Protein AF-A0AAP5T8U7-F1 (afdb_monomer)

Mean predicted aligned error: 18.42 Å

Structure (mmCIF, N/CA/C/O backbone):
data_AF-A0AAP5T8U7-F1
#
_entry.id   AF-A0AAP5T8U7-F1
#
loop_
_atom_site.group_PDB
_atom_site.id
_atom_site.type_symbol
_atom_site.label_atom_id
_atom_site.label_alt_id
_atom_site.label_comp_id
_atom_site.label_asym_id
_atom_site.label_entity_id
_atom_site.label_seq_id
_atom_site.pdbx_PDB_ins_code
_atom_site.Cartn_x
_atom_site.Cartn_y
_atom_site.Cartn_z
_atom_site.occupancy
_atom_site.B_iso_or_equiv
_atom_site.auth_seq_id
_atom_site.auth_comp_id
_atom_site.auth_asym_id
_atom_site.auth_atom_id
_atom_site.pdbx_PDB_model_num
ATOM 1 N N . CYS A 1 1 ? -5.364 -6.730 -41.136 1.00 40.28 1 CYS A N 1
ATOM 2 C CA . CYS A 1 1 ? -5.454 -8.100 -41.689 1.00 40.28 1 CYS A CA 1
ATOM 3 C C . CYS A 1 1 ? -4.184 -8.355 -42.493 1.00 40.28 1 CYS A C 1
ATOM 5 O O . CYS A 1 1 ? -3.909 -7.535 -43.349 1.00 40.28 1 CYS A O 1
ATOM 7 N N . GLY A 1 2 ? -3.357 -9.367 -42.239 1.00 30.06 2 GLY A N 1
ATOM 8 C CA . GLY A 1 2 ? -3.507 -10.502 -41.334 1.00 30.06 2 GLY A CA 1
ATOM 9 C C . GLY A 1 2 ? -2.196 -11.282 -41.141 1.00 30.06 2 GLY A C 1
ATOM 10 O O . GLY A 1 2 ? -1.166 -10.901 -41.681 1.00 30.06 2 GLY A O 1
ATOM 11 N N . ALA A 1 3 ? -2.340 -12.375 -40.383 1.00 29.42 3 ALA A N 1
ATOM 12 C CA . ALA A 1 3 ? -1.397 -13.457 -40.080 1.00 29.42 3 ALA A CA 1
ATOM 13 C C . ALA A 1 3 ? -0.283 -13.190 -39.039 1.00 29.42 3 ALA A C 1
ATOM 15 O O . ALA A 1 3 ? 0.764 -12.646 -39.351 1.00 29.42 3 ALA A O 1
ATOM 16 N N . GLY A 1 4 ? -0.504 -13.721 -37.825 1.00 33.56 4 GLY A N 1
ATOM 17 C CA . GLY A 1 4 ? 0.533 -14.445 -37.074 1.00 33.56 4 GLY A CA 1
ATOM 18 C C . GLY A 1 4 ? 1.207 -13.721 -35.906 1.00 33.56 4 GLY A C 1
ATOM 19 O O . GLY A 1 4 ? 2.169 -13.008 -36.117 1.00 33.56 4 GLY A O 1
ATOM 20 N N . TRP A 1 5 ? 0.772 -14.045 -34.679 1.00 40.38 5 TRP A N 1
ATOM 21 C CA . TRP A 1 5 ? 1.413 -13.756 -33.379 1.00 40.38 5 TRP A CA 1
ATOM 22 C C . TRP A 1 5 ? 1.398 -12.284 -32.931 1.00 40.38 5 TRP A C 1
ATOM 24 O O . TRP A 1 5 ? 2.129 -11.429 -33.418 1.00 40.38 5 TRP A O 1
ATOM 34 N N . ARG A 1 6 ? 0.527 -11.977 -31.960 1.00 56.19 6 ARG A N 1
ATOM 35 C CA . ARG A 1 6 ? 0.500 -10.672 -31.290 1.00 56.19 6 ARG A CA 1
ATOM 36 C C . ARG A 1 6 ? 1.659 -10.640 -30.296 1.00 56.19 6 ARG A C 1
ATOM 38 O O . ARG A 1 6 ? 1.510 -11.208 -29.220 1.00 56.19 6 ARG A O 1
ATOM 45 N N . ARG A 1 7 ? 2.774 -9.997 -30.658 1.00 67.88 7 ARG A N 1
ATOM 46 C CA . ARG A 1 7 ? 3.808 -9.623 -29.683 1.00 67.88 7 ARG A CA 1
ATOM 47 C C . ARG A 1 7 ? 3.179 -8.898 -28.505 1.00 67.88 7 ARG A C 1
ATOM 49 O O . ARG A 1 7 ? 2.246 -8.101 -28.693 1.00 67.88 7 ARG A O 1
ATOM 56 N N . SER A 1 8 ? 3.652 -9.197 -27.305 1.00 76.69 8 SER A N 1
ATOM 57 C CA . SER A 1 8 ? 3.141 -8.547 -26.109 1.00 76.69 8 SER A CA 1
ATOM 58 C C . SER A 1 8 ? 3.565 -7.073 -26.087 1.00 76.69 8 SER A C 1
ATOM 60 O O . SER A 1 8 ? 4.563 -6.660 -26.680 1.00 76.69 8 SER A O 1
ATOM 62 N N . ARG A 1 9 ? 2.769 -6.224 -25.431 1.00 81.12 9 ARG A N 1
ATOM 63 C CA . ARG A 1 9 ? 3.109 -4.804 -25.259 1.00 81.12 9 ARG A CA 1
ATOM 64 C C . ARG A 1 9 ? 4.486 -4.612 -24.585 1.00 81.12 9 ARG A C 1
ATOM 66 O O . ARG A 1 9 ? 5.215 -3.742 -25.062 1.00 81.12 9 ARG A O 1
ATOM 73 N N . PRO A 1 10 ? 4.873 -5.413 -23.571 1.00 80.50 10 PRO A N 1
ATOM 74 C CA . PRO A 1 10 ? 6.214 -5.364 -22.987 1.00 80.50 10 PRO A CA 1
ATOM 75 C C . PRO A 1 10 ? 7.340 -5.703 -23.969 1.00 80.50 10 PRO A C 1
ATOM 77 O O . PRO A 1 10 ? 8.328 -4.977 -23.991 1.00 80.50 10 PRO A O 1
ATOM 80 N N . GLU A 1 11 ? 7.180 -6.724 -24.820 1.00 83.19 11 GLU A N 1
ATOM 81 C CA . GLU A 1 11 ? 8.162 -7.065 -25.869 1.00 83.19 11 GLU A CA 1
ATOM 82 C C . GLU A 1 11 ? 8.378 -5.900 -26.836 1.00 83.19 11 GLU A C 1
ATOM 84 O O . GLU A 1 11 ? 9.509 -5.510 -27.117 1.00 83.19 11 GLU A O 1
ATOM 89 N N . ILE A 1 12 ? 7.281 -5.311 -27.329 1.00 83.38 12 ILE A N 1
ATOM 90 C CA . ILE A 1 12 ? 7.336 -4.188 -28.271 1.00 83.38 12 ILE A CA 1
ATOM 91 C C . ILE A 1 12 ? 8.017 -2.985 -27.614 1.00 83.38 12 ILE A C 1
ATOM 93 O O . ILE A 1 12 ? 8.884 -2.361 -28.222 1.00 83.38 12 ILE A O 1
ATOM 97 N N . ALA A 1 13 ? 7.637 -2.655 -26.380 1.00 84.25 13 ALA A N 1
ATOM 98 C CA . ALA A 1 13 ? 8.207 -1.522 -25.665 1.00 84.25 13 ALA A CA 1
ATOM 99 C C . ALA A 1 13 ? 9.704 -1.719 -25.388 1.00 84.25 13 ALA A C 1
ATOM 101 O O . ALA A 1 13 ? 10.494 -0.826 -25.676 1.00 84.25 13 ALA A O 1
ATOM 102 N N . LEU A 1 14 ? 10.101 -2.906 -24.917 1.00 87.06 14 LEU A N 1
ATOM 103 C CA . LEU A 1 14 ? 11.503 -3.248 -24.698 1.00 87.06 14 LEU A CA 1
ATOM 104 C C . LEU A 1 14 ? 12.310 -3.179 -26.000 1.00 87.06 14 LEU A C 1
ATOM 106 O O . LEU A 1 14 ? 13.404 -2.623 -26.001 1.00 87.06 14 LEU A O 1
ATOM 110 N N . GLN A 1 15 ? 11.760 -3.662 -27.120 1.00 89.88 15 GLN A N 1
ATOM 111 C CA . GLN A 1 15 ? 12.401 -3.535 -28.430 1.00 89.88 15 GLN A CA 1
ATOM 112 C C . GLN A 1 15 ? 12.691 -2.067 -28.780 1.00 89.88 15 GLN A C 1
ATOM 114 O O . GLN A 1 15 ? 13.795 -1.756 -29.220 1.00 89.88 15 GLN A O 1
ATOM 119 N N . PHE A 1 16 ? 11.718 -1.166 -28.601 1.00 87.75 16 PHE A N 1
ATOM 120 C CA . PHE A 1 16 ? 11.890 0.256 -28.917 1.00 87.75 16 PHE A CA 1
ATOM 121 C C . PHE A 1 16 ? 12.941 0.931 -28.036 1.00 87.75 16 PHE A C 1
ATOM 123 O O . PHE A 1 16 ? 13.752 1.704 -28.544 1.00 87.75 16 PHE A O 1
ATOM 130 N N . GLU A 1 17 ? 12.952 0.630 -26.738 1.00 91.94 17 GLU A N 1
ATOM 131 C CA . GLU A 1 17 ? 13.955 1.178 -25.824 1.00 91.94 17 GLU A CA 1
ATOM 132 C C . GLU A 1 17 ? 15.360 0.656 -26.155 1.00 91.94 17 GLU A C 1
ATOM 134 O O . GLU A 1 17 ? 16.311 1.432 -26.252 1.00 91.94 17 GLU A O 1
ATOM 139 N N . LEU A 1 18 ? 15.500 -0.647 -26.421 1.00 92.31 18 LEU A N 1
ATOM 140 C CA . LEU A 1 18 ? 16.778 -1.231 -26.831 1.00 92.31 18 LEU A CA 1
ATOM 141 C C . LEU A 1 18 ? 17.247 -0.688 -28.186 1.00 92.31 18 LEU A C 1
ATOM 143 O O . LEU A 1 18 ? 18.438 -0.458 -28.354 1.00 92.31 18 LEU A O 1
ATOM 147 N N . ALA A 1 19 ? 16.341 -0.407 -29.127 1.00 91.62 19 ALA A N 1
ATOM 148 C CA . ALA A 1 19 ? 16.682 0.239 -30.398 1.00 91.62 19 ALA A CA 1
ATOM 149 C C . ALA A 1 19 ? 17.238 1.663 -30.225 1.00 91.62 19 ALA A C 1
ATOM 151 O O . ALA A 1 19 ? 17.957 2.151 -31.093 1.00 91.62 19 ALA A O 1
ATOM 152 N N . HIS A 1 20 ? 16.898 2.341 -29.126 1.00 90.00 20 HIS A N 1
ATOM 153 C CA . HIS A 1 20 ? 17.453 3.650 -28.793 1.00 90.00 20 HIS A CA 1
ATOM 154 C C . HIS A 1 20 ? 18.836 3.544 -28.131 1.00 90.00 20 HIS A C 1
ATOM 156 O O . HIS A 1 20 ? 19.706 4.388 -28.359 1.00 90.00 20 HIS A O 1
ATOM 162 N N . LEU A 1 21 ? 19.039 2.509 -27.313 1.00 92.12 21 LEU A N 1
ATOM 163 C CA . LEU A 1 21 ? 20.256 2.322 -26.522 1.00 92.12 21 LEU A CA 1
ATOM 164 C C . LEU A 1 21 ? 21.368 1.593 -27.273 1.00 92.12 21 LEU A C 1
ATOM 166 O O . LEU A 1 21 ? 22.540 1.905 -27.072 1.00 92.12 21 LEU A O 1
ATOM 170 N N . LEU A 1 22 ? 21.027 0.641 -28.135 1.00 94.06 22 LEU A N 1
ATOM 171 C CA . LEU A 1 22 ? 22.004 -0.119 -28.900 1.00 94.06 22 LEU A CA 1
ATOM 172 C C . LEU A 1 22 ? 22.437 0.673 -30.147 1.00 94.06 22 LEU A C 1
ATOM 174 O O . LEU A 1 22 ? 21.592 1.221 -30.854 1.00 94.06 22 LEU A O 1
ATOM 178 N N . PRO A 1 23 ? 23.741 0.717 -30.475 1.00 93.44 23 PRO A N 1
ATOM 179 C CA . PRO A 1 23 ? 24.255 1.439 -31.640 1.00 93.44 23 PRO A CA 1
ATOM 180 C C . PRO A 1 23 ? 24.007 0.712 -32.977 1.00 93.44 23 PRO A C 1
ATOM 182 O O . PRO A 1 23 ? 24.613 1.072 -33.982 1.00 93.44 23 PRO A O 1
ATOM 185 N N . ALA A 1 24 ? 23.144 -0.305 -32.998 1.00 94.69 24 ALA A N 1
ATOM 186 C CA . ALA A 1 24 ? 22.879 -1.167 -34.145 1.00 94.69 24 ALA A CA 1
ATOM 187 C C . ALA A 1 24 ? 21.391 -1.537 -34.236 1.00 94.69 24 ALA A C 1
ATOM 189 O O . ALA A 1 24 ? 20.620 -1.335 -33.296 1.00 94.69 24 ALA A O 1
ATOM 190 N N . ALA A 1 25 ? 20.978 -2.070 -35.389 1.00 94.06 25 ALA A N 1
ATOM 191 C CA . ALA A 1 25 ? 19.576 -2.361 -35.664 1.00 94.06 25 ALA A CA 1
ATOM 192 C C . ALA A 1 25 ? 19.002 -3.434 -34.723 1.00 94.06 25 ALA A C 1
ATOM 194 O O . ALA A 1 25 ? 19.494 -4.562 -34.663 1.00 94.06 25 ALA A O 1
ATOM 195 N N . VAL A 1 26 ? 17.898 -3.090 -34.054 1.00 93.62 26 VAL A N 1
ATOM 196 C CA . VAL A 1 26 ? 17.146 -3.995 -33.179 1.00 93.62 26 VAL A CA 1
ATOM 197 C C . VAL A 1 26 ? 15.847 -4.413 -33.856 1.00 93.62 26 VAL A C 1
ATOM 199 O O . VAL A 1 26 ? 14.949 -3.603 -34.106 1.00 93.62 26 VAL A O 1
ATOM 202 N N . VAL A 1 27 ? 15.727 -5.705 -34.130 1.00 93.25 27 VAL A N 1
ATOM 203 C CA . VAL A 1 27 ? 14.529 -6.323 -34.700 1.00 93.25 27 VAL A CA 1
ATOM 204 C C . VAL A 1 27 ? 13.797 -7.101 -33.617 1.00 93.25 27 VAL A C 1
ATOM 206 O O . VAL A 1 27 ? 14.413 -7.582 -32.673 1.00 93.25 27 VAL A O 1
ATOM 209 N N . GLY A 1 28 ? 12.478 -7.215 -33.727 1.00 89.62 28 GLY A N 1
ATOM 210 C CA . GLY A 1 28 ? 11.716 -8.101 -32.855 1.00 89.62 28 GLY A CA 1
ATOM 211 C C . GLY A 1 28 ? 11.153 -9.279 -33.631 1.00 89.62 28 GLY A C 1
ATOM 212 O O . GLY A 1 28 ? 10.978 -9.173 -34.846 1.00 89.62 28 GLY A O 1
ATOM 213 N N . ASP A 1 29 ? 10.895 -10.382 -32.931 1.00 87.88 29 ASP A N 1
ATOM 214 C CA . ASP A 1 29 ? 10.625 -11.697 -33.533 1.00 87.88 29 ASP A CA 1
ATOM 215 C C . ASP A 1 29 ? 11.716 -12.130 -34.528 1.00 87.88 29 ASP A C 1
ATOM 217 O O . ASP A 1 29 ? 11.436 -12.656 -35.607 1.00 87.88 29 ASP A O 1
ATOM 221 N N . GLY A 1 30 ? 12.976 -11.866 -34.177 1.00 90.12 30 GLY A N 1
ATOM 222 C CA . GLY A 1 30 ? 14.131 -12.276 -34.967 1.00 90.12 30 GLY A CA 1
ATOM 223 C C . GLY A 1 30 ? 14.317 -13.793 -34.955 1.00 90.12 30 GLY A C 1
ATOM 224 O O . GLY A 1 30 ? 13.758 -14.493 -34.117 1.00 90.12 30 GLY A O 1
ATOM 225 N N . HIS A 1 31 ? 15.116 -14.307 -35.883 1.00 94.50 31 HIS A N 1
ATOM 226 C CA . HIS A 1 31 ? 15.427 -15.732 -35.979 1.00 94.50 31 HIS A CA 1
ATOM 227 C C . HIS A 1 31 ? 16.937 -15.948 -35.907 1.00 94.50 31 HIS A C 1
ATOM 229 O O . HIS A 1 31 ? 17.702 -15.261 -36.589 1.00 94.50 31 HIS A O 1
ATOM 235 N N . VAL A 1 32 ? 17.355 -16.898 -35.076 1.00 95.81 32 VAL A N 1
ATOM 236 C CA . VAL A 1 32 ? 18.748 -17.288 -34.870 1.00 95.81 32 VAL A CA 1
ATOM 237 C C . VAL A 1 32 ? 18.906 -18.755 -35.240 1.00 95.81 32 VAL A C 1
ATOM 239 O O . VAL A 1 32 ? 18.339 -19.637 -34.598 1.00 95.81 32 VAL A O 1
ATOM 242 N N . GLN A 1 33 ? 19.729 -19.012 -36.253 1.00 94.69 33 GLN A N 1
ATOM 243 C CA . GLN A 1 33 ? 20.138 -20.362 -36.624 1.00 94.69 33 GLN A CA 1
ATOM 244 C C . GLN A 1 33 ? 21.248 -20.825 -35.676 1.00 94.69 33 GLN A C 1
ATOM 246 O O . GLN A 1 33 ? 22.327 -20.229 -35.659 1.00 94.69 33 GLN A O 1
ATOM 251 N N . THR A 1 34 ? 20.994 -21.878 -34.901 1.00 93.12 34 THR A N 1
ATOM 252 C CA . THR A 1 34 ? 22.025 -22.572 -34.115 1.00 93.12 34 THR A CA 1
ATOM 253 C C . THR A 1 34 ? 22.391 -23.898 -34.782 1.00 93.12 34 THR A C 1
ATOM 255 O O . THR A 1 34 ? 21.835 -24.260 -35.820 1.00 93.12 34 THR A O 1
ATOM 258 N N . ALA A 1 35 ? 23.340 -24.637 -34.198 1.00 86.44 35 ALA A N 1
ATOM 259 C CA . ALA A 1 35 ? 23.688 -25.975 -34.676 1.00 86.44 35 ALA A CA 1
ATOM 260 C C . ALA A 1 35 ? 22.503 -26.958 -34.593 1.00 86.44 35 ALA A C 1
ATOM 262 O O . ALA A 1 35 ? 22.385 -27.847 -35.434 1.00 86.44 35 ALA A O 1
ATOM 263 N N . ASP A 1 36 ? 21.621 -26.776 -33.606 1.00 82.00 36 ASP A N 1
ATOM 264 C CA . ASP A 1 36 ? 20.510 -27.690 -33.345 1.00 82.00 36 ASP A CA 1
ATOM 265 C C . ASP A 1 36 ? 19.276 -27.374 -34.189 1.00 82.00 36 ASP A C 1
ATOM 267 O O . ASP A 1 36 ? 18.638 -28.282 -34.727 1.00 82.00 36 ASP A O 1
ATOM 271 N N . LYS A 1 37 ? 18.887 -26.091 -34.257 1.00 90.94 37 LYS A N 1
ATOM 272 C CA . LYS A 1 37 ? 17.684 -25.628 -34.963 1.00 90.94 37 LYS A CA 1
ATOM 273 C C . LYS A 1 37 ? 17.618 -24.103 -35.066 1.00 90.94 37 LYS A C 1
ATOM 275 O O . LYS A 1 37 ? 18.405 -23.372 -34.476 1.00 90.94 37 LYS A O 1
ATOM 280 N N . ASP A 1 38 ? 16.604 -23.636 -35.782 1.00 94.44 38 ASP A N 1
ATOM 281 C CA . ASP A 1 38 ? 16.214 -22.232 -35.823 1.00 94.44 38 ASP A CA 1
ATOM 282 C C . ASP A 1 38 ? 15.381 -21.844 -34.591 1.00 94.44 38 ASP A C 1
ATOM 284 O O . ASP A 1 38 ? 14.363 -22.479 -34.286 1.00 94.44 38 ASP A O 1
ATOM 288 N N . PHE A 1 39 ? 15.799 -20.791 -33.894 1.00 95.31 39 PHE A N 1
ATOM 289 C CA . PHE A 1 39 ? 15.089 -20.228 -32.753 1.00 95.31 39 PHE A CA 1
ATOM 290 C C . PHE A 1 39 ? 14.548 -18.841 -33.077 1.00 95.31 39 PHE A C 1
ATOM 292 O O . PHE A 1 39 ? 15.299 -17.936 -33.429 1.00 95.31 39 PHE A O 1
ATOM 299 N N . ARG A 1 40 ? 13.247 -18.645 -32.854 1.00 93.31 40 ARG A N 1
ATOM 300 C CA . ARG A 1 40 ? 12.661 -17.304 -32.770 1.00 93.31 40 ARG A CA 1
ATOM 301 C C . ARG A 1 40 ? 13.079 -16.640 -31.459 1.00 93.31 40 ARG A C 1
ATOM 303 O O . ARG A 1 40 ? 13.011 -17.300 -30.425 1.00 93.31 40 ARG A O 1
ATOM 310 N N . VAL A 1 41 ? 13.442 -15.365 -31.510 1.00 94.75 41 VAL A N 1
ATOM 311 C CA . VAL A 1 41 ? 13.865 -14.529 -30.379 1.00 94.75 41 VAL A CA 1
ATOM 312 C C . VAL A 1 41 ? 13.053 -13.237 -30.363 1.00 94.75 41 VAL A C 1
ATOM 314 O O . VAL A 1 41 ? 12.887 -12.601 -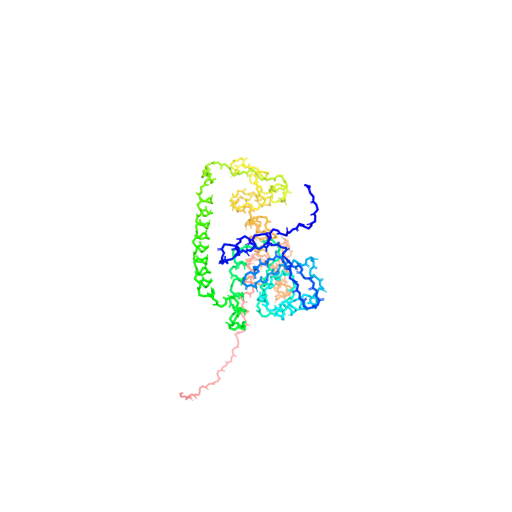31.405 1.00 94.75 41 VAL A O 1
ATOM 317 N N . ASP A 1 42 ? 12.549 -12.837 -29.195 1.00 93.75 42 ASP A N 1
ATOM 318 C CA . ASP A 1 42 ? 11.598 -11.721 -29.084 1.00 93.75 42 ASP A CA 1
ATOM 319 C C . ASP A 1 42 ? 12.215 -10.374 -29.462 1.00 93.75 42 ASP A C 1
ATOM 321 O O . ASP A 1 42 ? 11.585 -9.589 -30.176 1.00 93.75 42 ASP A O 1
ATOM 325 N N . VAL A 1 43 ? 13.454 -10.118 -29.031 1.00 94.94 43 VAL A N 1
ATOM 326 C CA . VAL A 1 43 ? 14.239 -8.938 -29.404 1.00 94.94 43 VAL A CA 1
ATOM 327 C C . VAL A 1 43 ? 15.665 -9.351 -29.760 1.00 94.94 43 VAL A C 1
ATOM 329 O O . VAL A 1 43 ? 16.345 -10.029 -28.997 1.00 94.94 43 VAL A O 1
ATOM 332 N N . LEU A 1 44 ? 16.136 -8.927 -30.929 1.00 96.88 44 LEU A N 1
ATOM 333 C CA . LEU A 1 44 ? 17.404 -9.356 -31.504 1.00 96.88 44 LEU A CA 1
ATOM 334 C C . LEU A 1 44 ? 18.182 -8.152 -32.041 1.00 96.88 44 LEU A C 1
ATOM 336 O O . LEU A 1 44 ? 17.635 -7.338 -32.784 1.00 96.88 44 LEU A O 1
ATOM 340 N N . CYS A 1 45 ? 19.473 -8.072 -31.723 1.00 97.25 45 CYS A N 1
ATOM 341 C CA . CYS A 1 45 ? 20.418 -7.157 -32.363 1.00 97.25 45 CYS A CA 1
ATOM 342 C C . CYS A 1 45 ? 21.507 -7.985 -33.064 1.00 97.25 45 CYS A C 1
ATOM 344 O O . CYS A 1 45 ? 22.471 -8.401 -32.413 1.00 97.25 45 CYS A O 1
ATOM 346 N N . PRO A 1 46 ? 21.350 -8.283 -34.369 1.00 96.75 46 PRO A N 1
ATOM 347 C CA . PRO A 1 46 ? 22.220 -9.228 -35.067 1.00 96.75 46 PRO A CA 1
ATOM 348 C C . PRO A 1 46 ? 23.680 -8.787 -35.153 1.00 96.75 46 PRO A C 1
ATOM 350 O O . PRO A 1 46 ? 24.575 -9.606 -34.969 1.00 96.75 46 PRO A O 1
ATOM 353 N N . GLU A 1 47 ? 23.925 -7.499 -35.403 1.00 95.62 47 GLU A N 1
ATOM 354 C CA . GLU A 1 47 ? 25.284 -6.962 -35.566 1.00 95.62 47 GLU A CA 1
ATOM 355 C C . GLU A 1 47 ? 26.116 -7.106 -34.287 1.00 95.62 47 GLU A C 1
ATOM 357 O O . GLU A 1 47 ? 27.302 -7.420 -34.349 1.00 95.62 47 GLU A O 1
ATOM 362 N N . LEU A 1 48 ? 25.478 -6.942 -33.125 1.00 96.38 48 LEU A N 1
ATOM 363 C CA . LEU A 1 48 ? 26.124 -7.081 -31.818 1.00 96.38 48 LEU A CA 1
ATOM 364 C C . LEU A 1 48 ? 25.988 -8.486 -31.224 1.00 96.38 48 LEU A C 1
ATOM 366 O O . LEU A 1 48 ? 26.478 -8.710 -30.120 1.00 96.38 48 LEU A O 1
ATOM 370 N N . LYS A 1 49 ? 25.327 -9.412 -31.932 1.00 97.31 49 LYS A N 1
ATOM 371 C CA . LYS A 1 49 ? 24.957 -10.749 -31.448 1.00 97.31 49 LYS A CA 1
ATOM 372 C C . LYS A 1 49 ? 24.281 -10.736 -30.068 1.00 97.31 49 LYS A C 1
ATOM 374 O O . LYS A 1 49 ? 24.642 -11.497 -29.174 1.00 97.31 49 LYS A O 1
ATOM 379 N N . ILE A 1 50 ? 23.281 -9.873 -29.899 1.00 97.75 50 ILE A N 1
ATOM 380 C CA . ILE A 1 50 ? 22.464 -9.812 -28.677 1.00 97.75 50 ILE A CA 1
ATOM 381 C C . ILE A 1 50 ? 21.104 -10.458 -28.933 1.00 97.75 50 ILE A C 1
ATOM 383 O O . ILE A 1 50 ? 20.438 -10.120 -29.916 1.00 97.75 50 ILE A O 1
ATOM 387 N N . ALA A 1 51 ? 20.681 -11.330 -28.021 1.00 97.50 51 ALA A N 1
ATOM 388 C CA . ALA A 1 51 ? 19.365 -11.953 -27.989 1.00 97.50 51 ALA A CA 1
ATOM 389 C C . ALA A 1 51 ? 18.679 -11.667 -26.643 1.00 97.50 51 ALA A C 1
ATOM 391 O O . ALA A 1 51 ? 19.247 -11.913 -25.581 1.00 97.50 51 ALA A O 1
ATOM 392 N N . VAL A 1 52 ? 17.452 -11.149 -26.673 1.00 97.19 52 VAL A N 1
ATOM 393 C CA . VAL A 1 52 ? 16.644 -10.909 -25.473 1.00 97.19 52 VAL A CA 1
ATOM 394 C C . VAL A 1 52 ? 15.289 -11.588 -25.618 1.00 97.19 52 VAL A C 1
ATOM 396 O O . VAL A 1 52 ? 14.592 -11.416 -26.618 1.00 97.19 52 VAL A O 1
ATOM 399 N N . GLU A 1 53 ? 14.924 -12.349 -24.594 1.00 95.88 53 GLU A N 1
ATOM 400 C CA . GLU A 1 53 ? 13.669 -13.097 -24.506 1.00 95.88 53 GLU A CA 1
ATOM 401 C C . GLU A 1 53 ? 12.774 -12.478 -23.437 1.00 95.88 53 GLU A C 1
ATOM 403 O O . GLU A 1 53 ? 13.252 -12.147 -22.353 1.00 95.88 53 GLU A O 1
ATOM 408 N N . TYR A 1 54 ? 11.482 -12.336 -23.714 1.00 93.06 54 TYR A N 1
ATOM 409 C CA . TYR A 1 54 ? 10.489 -11.920 -22.734 1.00 93.06 54 TYR A CA 1
ATOM 410 C C . TYR A 1 54 ? 9.525 -13.074 -22.457 1.00 93.06 54 TYR A C 1
ATOM 412 O O . TYR A 1 54 ? 8.600 -13.356 -23.215 1.00 93.06 54 TYR A O 1
ATOM 420 N N . ASP A 1 55 ? 9.697 -13.706 -21.303 1.00 92.69 55 ASP A N 1
ATOM 421 C CA . ASP A 1 55 ? 8.933 -14.885 -20.930 1.00 92.69 55 ASP A CA 1
ATOM 422 C C . ASP A 1 55 ? 7.707 -14.498 -20.109 1.00 92.69 55 ASP A C 1
ATOM 424 O O . ASP A 1 55 ? 7.755 -14.349 -18.882 1.00 92.69 55 ASP A O 1
ATOM 428 N N . GLY A 1 56 ? 6.574 -14.363 -20.795 1.00 88.56 56 GLY A N 1
ATOM 429 C CA . GLY A 1 56 ? 5.274 -14.246 -20.143 1.00 88.56 56 GLY A CA 1
ATOM 430 C C . GLY A 1 56 ? 4.894 -15.548 -19.434 1.00 88.56 56 GLY A C 1
ATOM 431 O O . GLY A 1 56 ? 4.960 -16.630 -20.025 1.00 88.56 56 GLY A O 1
ATOM 432 N N . ASN A 1 57 ? 4.428 -15.462 -18.183 1.00 88.44 57 ASN A N 1
ATOM 433 C CA . ASN A 1 57 ? 4.157 -16.659 -17.378 1.00 88.44 57 ASN A CA 1
ATOM 434 C C . ASN A 1 57 ? 3.126 -17.600 -18.022 1.00 88.44 57 ASN A C 1
ATOM 436 O O . ASN A 1 57 ? 3.239 -18.811 -17.898 1.00 88.44 57 ASN A O 1
ATOM 440 N N . HIS A 1 58 ? 2.173 -17.060 -18.780 1.00 85.06 58 HIS A N 1
ATOM 441 C CA . HIS A 1 58 ? 1.114 -17.832 -19.416 1.00 85.06 58 HIS A CA 1
ATOM 442 C C . HIS A 1 58 ? 1.653 -18.838 -20.440 1.00 85.06 58 HIS A C 1
ATOM 444 O O . HIS A 1 58 ? 1.076 -19.908 -20.608 1.00 85.06 58 HIS A O 1
ATOM 450 N N . TRP A 1 59 ? 2.753 -18.494 -21.115 1.00 82.12 59 TRP A N 1
ATOM 451 C CA . TRP A 1 59 ? 3.333 -19.296 -22.193 1.00 82.12 59 TRP A CA 1
ATOM 452 C C . TRP A 1 59 ? 4.510 -20.155 -21.734 1.00 82.12 59 TRP A C 1
ATOM 454 O O . TRP A 1 59 ? 4.769 -21.189 -22.348 1.00 82.12 59 TRP A O 1
ATOM 464 N N . HIS A 1 60 ? 5.182 -19.747 -20.654 1.00 87.94 60 HIS A N 1
ATOM 465 C CA . HIS A 1 60 ? 6.387 -20.408 -20.145 1.00 87.94 60 HIS A CA 1
ATOM 466 C C . HIS A 1 60 ? 6.180 -21.163 -18.820 1.00 87.94 60 HIS A C 1
ATOM 468 O O . HIS A 1 60 ? 7.138 -21.635 -18.201 1.00 87.94 60 HIS A O 1
ATOM 474 N N . MET A 1 61 ? 4.933 -21.297 -18.352 1.00 84.38 61 MET A N 1
ATOM 475 C CA . MET A 1 61 ? 4.617 -22.213 -17.252 1.00 84.38 61 MET A CA 1
ATOM 476 C C . MET A 1 61 ? 5.037 -23.639 -17.644 1.00 84.38 61 MET A C 1
ATOM 478 O O . MET A 1 61 ? 4.686 -24.130 -18.714 1.00 84.38 61 MET A O 1
ATOM 482 N N . ASP A 1 62 ? 5.826 -24.276 -16.777 1.00 87.75 62 ASP A N 1
ATOM 483 C CA . ASP A 1 62 ? 6.368 -25.634 -16.934 1.00 87.75 62 ASP A CA 1
ATOM 484 C C . ASP A 1 62 ? 7.326 -25.852 -18.128 1.00 87.75 62 ASP A C 1
ATOM 486 O O . ASP A 1 62 ? 7.608 -26.991 -18.501 1.00 87.75 62 ASP A O 1
ATOM 490 N N . THR A 1 63 ? 7.894 -24.789 -18.715 1.00 91.31 63 THR A N 1
ATOM 491 C CA . THR A 1 63 ? 8.870 -24.893 -19.825 1.00 91.31 63 THR A CA 1
ATOM 492 C C . THR A 1 63 ? 10.322 -24.663 -19.416 1.00 91.31 63 THR A C 1
ATOM 494 O O . THR A 1 63 ? 11.176 -24.540 -20.290 1.00 91.31 63 THR A O 1
ATOM 497 N N . PHE A 1 64 ? 10.634 -24.646 -18.115 1.00 93.50 64 PHE A N 1
ATOM 498 C CA . PHE A 1 64 ? 11.957 -24.274 -17.592 1.00 93.50 64 PHE A CA 1
ATOM 499 C C . PHE A 1 64 ? 13.133 -24.964 -18.299 1.00 93.50 64 PHE A C 1
ATOM 501 O O . PHE A 1 64 ? 14.052 -24.290 -18.752 1.00 93.50 64 PHE A O 1
ATOM 508 N N . GLU A 1 65 ? 13.092 -26.292 -18.446 1.00 93.81 65 GLU A N 1
ATOM 509 C CA . GLU A 1 65 ? 14.169 -27.051 -19.100 1.00 93.81 65 GLU A CA 1
ATOM 510 C C . GLU A 1 65 ? 14.335 -26.669 -20.577 1.00 93.81 65 GLU A C 1
ATOM 512 O O . GLU A 1 65 ? 15.450 -26.604 -21.089 1.00 93.81 65 GLU A O 1
ATOM 517 N N . ARG A 1 66 ? 13.226 -26.369 -21.264 1.00 92.00 66 ARG A N 1
ATOM 518 C CA . ARG A 1 66 ? 13.237 -25.928 -22.664 1.00 92.00 66 ARG A CA 1
ATOM 519 C C . ARG A 1 66 ? 13.801 -24.516 -22.796 1.00 92.00 66 ARG A C 1
ATOM 521 O O . ARG A 1 66 ? 14.556 -24.265 -23.732 1.00 92.00 66 ARG A O 1
ATOM 528 N N . ASP A 1 67 ? 13.428 -23.621 -21.886 1.00 93.00 67 ASP A N 1
ATOM 529 C CA . ASP A 1 67 ? 13.916 -22.242 -21.857 1.00 93.00 67 ASP A CA 1
ATOM 530 C C . ASP A 1 67 ? 15.426 -22.222 -21.572 1.00 93.00 67 ASP A C 1
ATOM 532 O O . ASP A 1 67 ? 16.176 -21.556 -22.283 1.00 93.00 67 ASP A O 1
ATOM 536 N N . LEU A 1 68 ? 15.884 -23.035 -20.610 1.00 94.56 68 LEU A N 1
ATOM 537 C CA . LEU A 1 68 ? 17.302 -23.217 -20.293 1.00 94.56 68 LEU A CA 1
ATOM 538 C C . LEU A 1 68 ? 18.089 -23.775 -21.488 1.00 94.56 68 LEU A C 1
ATOM 540 O O . LEU A 1 68 ? 19.119 -23.212 -21.853 1.00 94.56 68 LEU A O 1
ATOM 544 N N . ALA A 1 69 ? 17.589 -24.832 -22.137 1.00 94.31 69 ALA A N 1
ATOM 545 C CA . ALA A 1 69 ? 18.235 -25.419 -23.313 1.00 94.31 69 ALA A CA 1
ATOM 546 C C . ALA A 1 69 ? 18.308 -24.432 -24.493 1.00 94.31 69 ALA A C 1
ATOM 548 O O . ALA A 1 69 ? 19.300 -24.397 -25.217 1.00 94.31 69 ALA A O 1
ATOM 549 N N . LYS A 1 70 ? 17.276 -23.595 -24.678 1.00 94.81 70 LYS A N 1
ATOM 550 C CA . LYS A 1 70 ? 17.289 -22.519 -25.679 1.00 94.81 70 LYS A CA 1
ATOM 551 C C . LYS A 1 70 ? 18.375 -21.490 -25.369 1.00 94.81 70 LYS A C 1
ATOM 553 O O . LYS A 1 70 ? 19.124 -21.130 -26.271 1.00 94.81 70 LYS A O 1
ATOM 558 N N . THR A 1 71 ? 18.478 -21.039 -24.119 1.00 94.75 71 THR A N 1
ATOM 559 C CA . THR A 1 71 ? 19.530 -20.100 -23.703 1.00 94.75 71 THR A CA 1
ATOM 560 C C . THR A 1 71 ? 20.920 -20.683 -23.947 1.00 94.75 71 THR A C 1
ATOM 562 O O . THR A 1 71 ? 21.755 -20.012 -24.544 1.00 94.75 71 THR A O 1
ATOM 565 N N . GLN A 1 72 ? 21.152 -21.945 -23.572 1.00 94.12 72 GLN A N 1
ATOM 566 C CA . GLN A 1 72 ? 22.428 -22.629 -23.811 1.00 94.12 72 GLN A CA 1
ATOM 567 C C . GLN A 1 72 ? 22.781 -22.677 -25.303 1.00 94.12 72 GLN A C 1
ATOM 569 O O . GLN A 1 72 ? 23.874 -22.266 -25.677 1.00 94.12 72 GLN A O 1
ATOM 574 N N . ALA A 1 73 ? 21.839 -23.070 -26.165 1.00 95.44 73 ALA A N 1
ATOM 575 C CA . ALA A 1 73 ? 22.072 -23.132 -27.607 1.00 95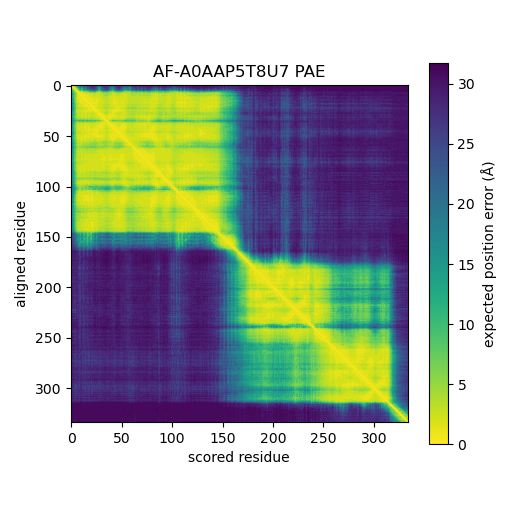.44 73 ALA A CA 1
ATOM 576 C C . ALA A 1 73 ? 22.380 -21.756 -28.236 1.00 95.44 73 ALA A C 1
ATOM 578 O O . ALA A 1 73 ? 23.181 -21.665 -29.168 1.00 95.44 73 ALA A O 1
ATOM 579 N N . LEU A 1 74 ? 21.759 -20.677 -27.741 1.00 95.56 74 LEU A N 1
ATOM 580 C CA . LEU A 1 74 ? 22.054 -19.310 -28.190 1.00 95.56 74 LEU A CA 1
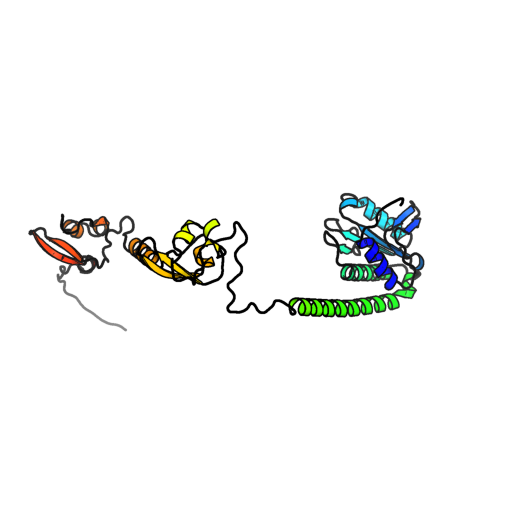ATOM 581 C C . LEU A 1 74 ? 23.459 -18.870 -27.752 1.00 95.56 74 LEU A C 1
ATOM 583 O O . LEU A 1 74 ? 24.224 -18.360 -28.573 1.00 95.56 74 LEU A O 1
ATOM 587 N N . VAL A 1 75 ? 23.825 -19.126 -26.494 1.00 94.06 75 VAL A N 1
ATOM 588 C CA . VAL A 1 75 ? 25.160 -18.821 -25.956 1.00 94.06 75 VAL A CA 1
ATOM 589 C C . VAL A 1 75 ? 26.249 -19.607 -26.692 1.00 94.06 75 VAL A C 1
ATOM 591 O O . VAL A 1 75 ? 27.255 -19.027 -27.092 1.00 94.06 75 VAL A O 1
ATOM 594 N N . GLU A 1 76 ? 26.037 -20.897 -26.966 1.00 94.44 76 GLU A N 1
ATOM 595 C CA . GLU A 1 76 ? 26.964 -21.733 -27.746 1.00 94.44 76 GLU A CA 1
ATOM 596 C C . GLU A 1 76 ? 27.115 -21.256 -29.199 1.00 94.44 76 GLU A C 1
ATOM 598 O O . GLU A 1 76 ? 28.203 -21.332 -29.771 1.00 94.44 76 GLU A O 1
ATOM 603 N N . ALA A 1 77 ? 26.058 -20.687 -29.788 1.00 95.31 77 ALA A N 1
ATOM 604 C CA . ALA A 1 77 ? 26.119 -20.009 -31.086 1.00 95.31 77 ALA A CA 1
ATOM 605 C C . ALA A 1 77 ? 26.803 -18.621 -31.022 1.00 95.31 77 ALA A C 1
ATOM 607 O O . ALA A 1 77 ? 26.924 -17.925 -32.040 1.00 95.31 77 ALA A O 1
ATOM 608 N N . GLY A 1 78 ? 27.277 -18.224 -29.839 1.00 95.44 78 GLY A N 1
ATOM 609 C CA . GLY A 1 78 ? 28.015 -16.995 -29.585 1.00 95.44 78 GLY A CA 1
ATOM 610 C C . GLY A 1 78 ? 27.123 -15.768 -29.449 1.00 95.44 78 GLY A C 1
ATOM 611 O O . GLY A 1 78 ? 27.542 -14.704 -29.893 1.00 95.44 78 GLY A O 1
ATOM 612 N N . TRP A 1 79 ? 25.907 -15.916 -28.915 1.00 96.94 79 TRP A N 1
ATOM 613 C CA . TRP A 1 79 ? 25.004 -14.800 -28.622 1.00 96.94 79 TRP A CA 1
ATOM 614 C C . TRP A 1 79 ? 25.017 -14.443 -27.138 1.00 96.94 79 TRP A C 1
ATOM 616 O O . TRP A 1 79 ? 24.790 -15.297 -26.281 1.00 96.94 79 TRP A O 1
ATOM 626 N N . VAL A 1 80 ? 25.177 -13.154 -26.844 1.00 96.94 80 VAL A N 1
ATOM 627 C CA . VAL A 1 80 ? 24.924 -12.594 -25.511 1.00 96.94 80 VAL A CA 1
ATOM 628 C C . VAL A 1 80 ? 23.416 -12.620 -25.282 1.00 96.94 80 VAL A C 1
ATOM 630 O O . VAL A 1 80 ? 22.668 -11.930 -25.982 1.00 96.94 80 VAL A O 1
ATOM 633 N N . THR A 1 81 ? 22.968 -13.450 -24.338 1.00 96.69 81 THR A N 1
ATOM 634 C CA . THR A 1 81 ? 21.548 -13.785 -24.175 1.00 96.69 81 THR A CA 1
ATOM 635 C C . THR A 1 81 ? 21.040 -13.403 -22.790 1.00 96.69 81 THR A C 1
ATOM 637 O O . THR A 1 81 ? 21.600 -13.832 -21.788 1.00 96.69 81 THR A O 1
ATOM 640 N N . VAL A 1 82 ? 19.949 -12.636 -22.725 1.00 97.12 82 VAL A N 1
ATOM 641 C CA . VAL A 1 82 ? 19.282 -12.252 -21.467 1.00 97.12 82 VAL A CA 1
ATOM 642 C C . VAL A 1 82 ? 17.799 -12.602 -21.539 1.00 97.12 82 VAL A C 1
ATOM 644 O O . VAL A 1 82 ? 17.134 -12.285 -22.525 1.00 97.12 82 VAL A O 1
ATOM 647 N N . ARG A 1 83 ? 17.248 -13.221 -20.487 1.00 96.81 83 ARG A N 1
ATOM 648 C CA . ARG A 1 83 ? 15.802 -13.473 -20.388 1.00 96.81 83 ARG A CA 1
ATOM 649 C C . ARG A 1 83 ? 15.147 -12.553 -19.370 1.00 96.81 83 ARG A C 1
ATOM 651 O O . ARG A 1 83 ? 15.619 -12.413 -18.246 1.00 96.81 83 ARG A O 1
ATOM 658 N N . VAL A 1 84 ? 14.002 -11.987 -19.721 1.00 95.88 84 VAL A N 1
ATOM 659 C CA . VAL A 1 84 ? 13.079 -11.347 -18.786 1.00 95.88 84 VAL A CA 1
ATOM 660 C C . VAL A 1 84 ? 12.057 -12.390 -18.343 1.00 95.88 84 VAL A C 1
ATOM 662 O O . VAL A 1 84 ? 11.310 -12.903 -19.166 1.00 95.88 84 VAL A O 1
ATOM 665 N N . ARG A 1 85 ? 12.008 -12.716 -17.048 1.00 94.75 85 ARG A N 1
ATOM 666 C CA . ARG A 1 85 ? 11.175 -13.801 -16.499 1.00 94.75 85 ARG A CA 1
ATOM 667 C C . ARG A 1 85 ? 10.017 -13.234 -15.683 1.00 94.75 85 ARG A C 1
ATOM 669 O O . ARG A 1 85 ? 10.234 -12.695 -14.597 1.00 94.75 85 ARG A O 1
ATOM 676 N N . GLN A 1 86 ? 8.786 -13.355 -16.178 1.00 92.88 86 GLN A N 1
ATOM 677 C CA . GLN A 1 86 ? 7.611 -12.878 -15.446 1.00 92.88 86 GLN A CA 1
ATOM 678 C C . GLN A 1 86 ? 7.268 -13.786 -14.260 1.00 92.88 86 GLN A C 1
ATOM 680 O O . GLN A 1 86 ? 7.185 -15.003 -14.401 1.00 92.88 86 GLN A O 1
ATOM 685 N N . HIS A 1 87 ? 7.003 -13.205 -13.089 1.00 91.31 87 HIS A N 1
ATOM 686 C CA . HIS A 1 87 ? 6.583 -13.937 -11.896 1.00 91.31 87 HIS A CA 1
ATOM 687 C C . HIS A 1 87 ? 5.373 -14.849 -12.200 1.00 91.31 87 HIS A C 1
ATOM 689 O O . HIS A 1 87 ? 4.421 -14.400 -12.838 1.00 91.31 87 HIS A O 1
ATOM 695 N N . PRO A 1 88 ? 5.336 -16.118 -11.749 1.00 92.88 88 PRO A N 1
ATOM 696 C CA . PRO A 1 88 ? 6.263 -16.783 -10.830 1.00 92.88 88 PRO A CA 1
ATOM 697 C C . PRO A 1 88 ? 7.356 -17.624 -11.515 1.00 92.88 88 PRO A C 1
ATOM 699 O O . PRO A 1 88 ? 7.862 -18.561 -10.900 1.00 92.88 88 PRO A O 1
ATOM 702 N N . LEU A 1 89 ? 7.705 -17.350 -12.777 1.00 92.44 89 LEU A N 1
ATOM 703 C CA . LEU A 1 89 ? 8.692 -18.157 -13.495 1.00 92.44 89 LEU A CA 1
ATOM 704 C C . LEU A 1 89 ? 10.057 -18.152 -12.778 1.00 92.44 89 LEU A C 1
ATOM 706 O O . LEU A 1 89 ? 10.560 -17.078 -12.436 1.00 92.44 89 LEU A O 1
ATOM 710 N N . PRO A 1 90 ? 10.690 -19.323 -12.576 1.00 93.06 90 PRO A N 1
ATOM 711 C CA . PRO A 1 90 ? 12.041 -19.385 -12.033 1.00 93.06 90 PRO A CA 1
ATOM 712 C C . PRO A 1 90 ? 13.061 -18.813 -13.026 1.00 93.06 90 PRO A C 1
ATOM 714 O O . PRO A 1 90 ? 12.870 -18.894 -14.247 1.00 93.06 90 PRO A O 1
ATOM 717 N N . LEU A 1 91 ? 14.148 -18.254 -12.486 1.00 94.69 91 LEU A N 1
ATOM 718 C CA . LEU A 1 91 ? 15.303 -17.789 -13.256 1.00 94.69 91 LEU A CA 1
ATOM 719 C C . LEU A 1 91 ? 16.097 -18.989 -13.776 1.00 94.69 91 LEU A C 1
ATOM 721 O O . LEU A 1 91 ? 16.342 -19.940 -13.034 1.00 94.69 91 LEU A O 1
ATOM 725 N N . THR A 1 92 ? 16.487 -18.938 -15.042 1.00 91.06 92 THR A N 1
ATOM 726 C CA . THR A 1 92 ? 17.305 -19.944 -15.732 1.00 91.06 92 THR A CA 1
ATOM 727 C C . THR A 1 92 ? 18.805 -19.682 -15.580 1.00 91.06 92 THR A C 1
ATOM 729 O O . THR A 1 92 ? 19.590 -20.625 -15.642 1.00 91.06 92 THR A O 1
ATOM 732 N N . GLY A 1 93 ? 19.203 -18.434 -15.316 1.00 89.50 93 GLY A N 1
ATOM 733 C CA . GLY A 1 93 ? 20.599 -18.040 -15.131 1.00 89.50 93 GLY A CA 1
ATOM 734 C C . GLY A 1 93 ? 20.778 -16.774 -14.281 1.00 89.50 93 GLY A C 1
ATOM 735 O O . GLY A 1 93 ? 19.796 -16.134 -13.900 1.00 89.50 93 GLY A O 1
ATOM 736 N N . PRO A 1 94 ? 22.033 -16.410 -13.958 1.00 89.25 94 PRO A N 1
ATOM 737 C CA . PRO A 1 94 ? 22.350 -15.275 -13.086 1.00 89.25 94 PRO A CA 1
ATOM 738 C C . PRO A 1 94 ? 22.034 -13.905 -13.704 1.00 89.25 94 PRO A C 1
ATOM 740 O O . PRO A 1 94 ? 21.786 -12.960 -12.961 1.00 89.25 94 PRO A O 1
ATOM 743 N N . HIS A 1 95 ? 22.000 -13.808 -15.035 1.00 92.94 95 HIS A N 1
ATOM 744 C CA . HIS A 1 95 ? 21.712 -12.569 -15.765 1.00 92.94 95 HIS A CA 1
ATOM 745 C C . HIS A 1 95 ? 20.249 -12.474 -16.234 1.00 92.94 95 HIS A C 1
ATOM 747 O O . HIS A 1 95 ? 19.898 -11.583 -17.006 1.00 92.94 95 HIS A O 1
ATOM 753 N N . ASP A 1 96 ? 19.373 -13.359 -15.748 1.00 95.50 96 ASP A N 1
ATOM 754 C CA . ASP A 1 96 ? 17.938 -13.242 -15.995 1.00 95.50 96 ASP A CA 1
ATOM 755 C C . ASP A 1 96 ? 17.324 -12.100 -15.173 1.00 95.50 96 ASP A C 1
ATOM 757 O O . ASP A 1 96 ? 17.604 -11.904 -13.988 1.00 95.50 96 ASP A O 1
ATOM 761 N N . VAL A 1 97 ? 16.400 -11.373 -15.794 1.00 95.88 97 VAL A N 1
ATOM 762 C CA . VAL A 1 97 ? 15.727 -10.209 -15.221 1.00 95.88 97 VAL A CA 1
ATOM 763 C C . VAL A 1 97 ? 14.315 -10.599 -14.771 1.00 95.88 97 VAL A C 1
ATOM 765 O O . VAL A 1 97 ? 13.413 -10.685 -15.605 1.00 95.88 97 VAL A O 1
ATOM 768 N N . PRO A 1 98 ? 14.043 -10.802 -13.465 1.00 94.19 98 PRO A N 1
ATOM 769 C CA . PRO A 1 98 ? 12.676 -11.055 -13.008 1.00 94.19 98 PRO A CA 1
ATOM 770 C C . PRO A 1 98 ? 11.778 -9.830 -13.201 1.00 94.19 98 PRO A C 1
ATOM 772 O O . PRO A 1 98 ? 12.207 -8.712 -12.909 1.00 94.19 98 PRO A O 1
ATOM 775 N N . CYS A 1 99 ? 10.525 -10.015 -13.609 1.00 90.81 99 CYS A N 1
ATOM 776 C CA . CYS A 1 99 ? 9.518 -8.953 -13.650 1.00 90.81 99 CYS A CA 1
ATOM 777 C C . CYS A 1 99 ? 8.196 -9.388 -12.999 1.00 90.81 99 CYS A C 1
ATOM 779 O O . CYS A 1 99 ? 7.884 -10.573 -12.915 1.00 90.81 99 CYS A O 1
ATOM 781 N N . GLU A 1 100 ? 7.432 -8.426 -12.483 1.00 86.56 100 GLU A N 1
ATOM 782 C CA . GLU A 1 100 ? 6.160 -8.688 -11.802 1.00 86.56 100 GLU A CA 1
ATOM 783 C C . GLU A 1 100 ? 5.033 -9.051 -12.783 1.00 86.56 100 GLU A C 1
ATOM 785 O O . GLU A 1 100 ? 5.107 -8.812 -13.991 1.00 86.56 100 GLU A O 1
ATOM 790 N N . ASN A 1 101 ? 3.945 -9.603 -12.244 1.00 77.56 101 ASN A N 1
ATOM 791 C CA . ASN A 1 101 ? 2.729 -9.853 -13.013 1.00 77.56 101 ASN A CA 1
ATOM 792 C C . ASN A 1 101 ? 2.059 -8.556 -13.489 1.00 77.56 101 ASN A C 1
ATOM 794 O O . ASN A 1 101 ? 1.871 -7.626 -12.707 1.00 77.56 101 ASN A O 1
ATOM 798 N N . GLY A 1 102 ? 1.619 -8.528 -14.751 1.00 72.56 102 GLY A N 1
ATOM 799 C CA . GLY A 1 102 ? 0.944 -7.375 -15.362 1.00 72.56 102 GLY A CA 1
ATOM 800 C C . GLY A 1 102 ? 1.782 -6.688 -16.445 1.00 72.56 102 GLY A C 1
ATOM 801 O O . GLY A 1 102 ? 2.618 -7.332 -17.070 1.00 72.56 102 GLY A O 1
ATOM 802 N N . ASP A 1 103 ? 1.517 -5.399 -16.695 1.00 67.44 103 ASP A N 1
ATOM 803 C CA . ASP A 1 103 ? 2.298 -4.557 -17.619 1.00 67.44 103 ASP A CA 1
ATOM 804 C C . ASP A 1 103 ? 3.496 -3.971 -16.844 1.00 67.44 103 ASP A C 1
ATOM 806 O O . ASP A 1 103 ? 3.290 -3.066 -16.027 1.00 67.44 103 ASP A O 1
ATOM 810 N N . PRO A 1 104 ? 4.724 -4.508 -16.996 1.00 72.50 104 PRO A N 1
ATOM 811 C CA . PRO A 1 104 ? 5.885 -3.999 -16.283 1.00 72.50 104 PRO A CA 1
ATOM 812 C C . PRO A 1 104 ? 6.172 -2.551 -16.679 1.00 72.50 104 PRO A C 1
ATOM 814 O O . PRO A 1 104 ? 6.039 -2.155 -17.838 1.00 72.50 104 PRO A O 1
ATOM 817 N N . ALA A 1 105 ? 6.639 -1.762 -15.713 1.00 80.81 105 ALA A N 1
ATOM 818 C CA . ALA A 1 105 ? 7.196 -0.454 -16.013 1.00 80.81 105 ALA A CA 1
ATOM 819 C C . ALA A 1 105 ? 8.403 -0.637 -16.950 1.00 80.81 105 ALA A C 1
ATOM 821 O O . ALA A 1 105 ? 9.412 -1.239 -16.578 1.00 80.81 105 ALA A O 1
ATOM 822 N N . VAL A 1 106 ? 8.272 -0.130 -18.177 1.00 82.19 106 VAL A N 1
ATOM 823 C CA . VAL A 1 106 ? 9.219 -0.374 -19.274 1.00 82.19 106 VAL A CA 1
ATOM 824 C C . VAL A 1 106 ? 10.607 0.154 -18.926 1.00 82.19 106 VAL A C 1
ATOM 826 O O . VAL A 1 106 ? 11.582 -0.572 -19.045 1.00 82.19 106 VAL A O 1
ATOM 829 N N . TYR A 1 107 ? 10.690 1.378 -18.407 1.00 85.81 107 TYR A N 1
ATOM 830 C CA . TYR A 1 107 ? 11.954 2.022 -18.059 1.00 85.81 107 TYR A CA 1
ATOM 831 C C . TYR A 1 107 ? 12.834 1.214 -17.075 1.00 85.81 107 TYR A C 1
ATOM 833 O O . TYR A 1 107 ? 13.952 0.852 -17.445 1.00 85.81 107 TYR A O 1
ATOM 841 N N . PRO A 1 108 ? 12.378 0.856 -15.853 1.00 88.50 108 PRO A N 1
ATOM 842 C CA . PRO A 1 108 ? 13.208 0.081 -14.927 1.00 88.50 108 PRO A CA 1
ATOM 843 C C . PRO A 1 108 ? 13.501 -1.337 -15.436 1.00 88.50 108 PRO A C 1
ATOM 845 O O . PRO A 1 108 ? 14.523 -1.915 -15.072 1.00 88.50 108 PRO A O 1
ATOM 848 N N . MET A 1 109 ? 12.633 -1.904 -16.281 1.00 89.75 109 MET A N 1
ATOM 849 C CA . MET A 1 109 ? 12.902 -3.179 -16.944 1.00 89.75 109 MET A CA 1
ATOM 850 C C . MET A 1 109 ? 14.044 -3.043 -17.957 1.00 89.75 109 MET A C 1
ATOM 852 O O . MET A 1 109 ? 14.982 -3.831 -17.899 1.00 89.75 109 MET A O 1
ATOM 856 N N . THR A 1 110 ? 14.013 -2.024 -18.821 1.00 92.06 110 THR A N 1
ATOM 857 C CA . THR A 1 110 ? 15.078 -1.731 -19.790 1.00 92.06 110 THR A CA 1
ATOM 858 C C . THR A 1 110 ? 16.416 -1.517 -19.099 1.00 92.06 110 THR A C 1
ATOM 860 O O . THR A 1 110 ? 17.406 -2.105 -19.524 1.00 92.06 110 THR A O 1
ATOM 863 N N . VAL A 1 111 ? 16.456 -0.735 -18.011 1.00 93.50 111 VAL A N 1
ATOM 864 C CA . VAL A 1 111 ? 17.692 -0.518 -17.240 1.00 93.50 111 VAL A CA 1
ATOM 865 C C . VAL A 1 111 ? 18.275 -1.853 -16.785 1.00 93.50 111 VAL A C 1
ATOM 867 O O . VAL A 1 111 ? 19.447 -2.119 -17.018 1.00 93.50 111 VAL A O 1
ATOM 870 N N . ARG A 1 112 ? 17.448 -2.728 -16.203 1.00 95.25 112 ARG A N 1
ATOM 871 C CA . ARG A 1 112 ? 17.901 -4.034 -15.709 1.00 95.25 112 ARG A CA 1
ATOM 872 C C . ARG A 1 112 ? 18.345 -4.965 -16.833 1.00 95.25 112 ARG A C 1
ATOM 874 O O . ARG A 1 112 ? 19.370 -5.614 -16.682 1.00 95.25 112 ARG A O 1
ATOM 881 N N . VAL A 1 113 ? 17.628 -4.989 -17.959 1.00 96.19 113 VAL A N 1
ATOM 882 C CA . VAL A 1 113 ? 18.036 -5.745 -19.155 1.00 96.19 113 VAL A CA 1
ATOM 883 C C . VAL A 1 113 ? 19.387 -5.257 -19.663 1.00 96.19 113 VAL A C 1
ATOM 885 O O . VAL A 1 113 ? 20.267 -6.073 -19.902 1.00 96.19 113 VAL A O 1
ATOM 888 N N . MET A 1 114 ? 19.593 -3.945 -19.772 1.00 96.75 114 MET A N 1
ATOM 889 C CA . MET A 1 114 ? 20.866 -3.379 -20.220 1.00 96.75 114 MET A CA 1
ATOM 890 C C . MET A 1 114 ? 22.010 -3.640 -19.239 1.00 96.75 114 MET A C 1
ATOM 892 O O . MET A 1 114 ? 23.114 -3.951 -19.677 1.00 96.75 114 MET A O 1
ATOM 896 N N . THR A 1 115 ? 21.762 -3.565 -17.929 1.00 96.56 115 THR A N 1
ATOM 897 C CA . THR A 1 115 ? 22.751 -3.948 -16.913 1.00 96.56 115 THR A CA 1
ATOM 898 C C . THR A 1 115 ? 23.145 -5.416 -17.067 1.00 96.56 115 THR A C 1
ATOM 900 O O . THR A 1 115 ? 24.330 -5.707 -17.201 1.00 96.56 115 THR A O 1
ATOM 903 N N . SER A 1 116 ? 22.172 -6.329 -17.127 1.00 96.88 116 SER A N 1
ATOM 904 C CA . SER A 1 116 ? 22.431 -7.762 -17.302 1.00 96.88 116 SER A CA 1
ATOM 905 C C . SER A 1 116 ? 23.130 -8.072 -18.627 1.00 96.88 116 SER A C 1
ATOM 907 O O . SER A 1 116 ? 24.040 -8.893 -18.654 1.00 96.88 116 SER A O 1
ATOM 909 N N . LEU A 1 117 ? 22.775 -7.372 -19.712 1.00 96.06 117 LEU A N 1
ATOM 910 C CA . LEU A 1 117 ? 23.460 -7.489 -21.000 1.00 96.06 117 LEU A CA 1
ATOM 911 C C . LEU A 1 117 ? 24.928 -7.075 -20.901 1.00 96.06 117 LEU A C 1
ATOM 913 O O . LEU A 1 117 ? 25.776 -7.760 -21.455 1.00 96.06 117 LEU A O 1
ATOM 917 N N . LEU A 1 118 ? 25.243 -5.975 -20.213 1.00 95.75 118 LEU A N 1
ATOM 918 C CA . LEU A 1 118 ? 26.624 -5.517 -20.036 1.00 95.75 118 LEU A CA 1
ATOM 919 C C . LEU A 1 118 ? 27.455 -6.474 -19.171 1.00 95.75 118 LEU A C 1
ATOM 921 O O . LEU A 1 118 ? 28.647 -6.638 -19.431 1.00 95.75 118 LEU A O 1
ATOM 925 N N . GLU A 1 119 ? 26.845 -7.093 -18.160 1.00 94.50 119 GLU A N 1
ATOM 926 C CA . GLU A 1 119 ? 27.492 -8.116 -17.331 1.00 94.50 119 GLU A CA 1
ATOM 927 C C . GLU A 1 119 ? 27.786 -9.388 -18.137 1.00 94.50 119 GLU A C 1
ATOM 929 O O . GLU A 1 119 ? 28.930 -9.841 -18.159 1.00 94.50 119 GLU A O 1
ATOM 934 N N . GLU A 1 120 ? 26.790 -9.909 -18.860 1.00 93.50 120 GLU A N 1
ATOM 935 C CA . GLU A 1 120 ? 26.946 -11.083 -19.730 1.00 93.50 120 GLU A CA 1
ATOM 936 C C . GLU A 1 120 ? 27.966 -10.805 -20.849 1.00 93.50 120 GLU A C 1
ATOM 938 O O . GLU A 1 120 ? 28.854 -11.608 -21.130 1.00 93.50 120 GLU A O 1
ATOM 943 N N . ALA A 1 121 ? 27.913 -9.615 -21.451 1.00 93.00 121 ALA A N 1
ATOM 944 C CA . ALA A 1 121 ? 28.843 -9.189 -22.491 1.00 93.00 121 ALA A CA 1
ATOM 945 C C . ALA A 1 121 ? 30.293 -9.086 -21.998 1.00 93.00 121 ALA A C 1
ATOM 947 O O . ALA A 1 121 ? 31.219 -9.359 -22.760 1.00 93.00 121 ALA A O 1
ATOM 948 N N . ALA A 1 122 ? 30.507 -8.714 -20.733 1.00 90.75 122 ALA A N 1
ATOM 949 C CA . ALA A 1 122 ? 31.840 -8.679 -20.140 1.00 90.75 122 ALA A CA 1
ATOM 950 C C . ALA A 1 122 ? 32.440 -10.086 -19.960 1.00 90.75 122 ALA A C 1
ATOM 952 O O . ALA A 1 122 ? 33.664 -10.222 -19.953 1.00 90.75 122 ALA A O 1
ATOM 953 N N . ALA A 1 123 ? 31.597 -11.118 -19.840 1.00 89.81 123 ALA A N 1
ATOM 954 C CA . ALA A 1 123 ? 32.011 -12.519 -19.785 1.00 89.81 123 ALA A CA 1
ATOM 955 C C . ALA A 1 123 ? 32.195 -13.158 -21.178 1.00 89.81 123 ALA A C 1
ATOM 957 O O . ALA A 1 123 ? 32.785 -14.236 -21.283 1.00 89.81 123 ALA A O 1
ATOM 958 N N . ALA A 1 124 ? 31.726 -12.507 -22.249 1.00 92.12 124 ALA A N 1
ATOM 959 C CA . ALA A 1 124 ? 31.857 -13.002 -23.616 1.00 92.12 124 ALA A CA 1
ATOM 960 C C . ALA A 1 124 ? 33.323 -12.977 -24.113 1.00 92.12 124 ALA A C 1
ATOM 962 O O . ALA A 1 124 ? 34.108 -12.130 -23.668 1.00 92.12 124 ALA A O 1
ATOM 963 N N . PRO A 1 125 ? 33.704 -13.846 -25.076 1.00 94.06 125 PRO A N 1
ATOM 964 C CA . PRO A 1 125 ? 35.035 -13.838 -25.691 1.00 94.06 125 PRO A CA 1
ATOM 965 C C . PRO A 1 125 ? 35.449 -12.446 -26.178 1.00 94.06 125 PRO A C 1
ATOM 967 O O . PRO A 1 125 ? 34.625 -11.703 -26.703 1.00 94.06 125 PRO A O 1
ATOM 970 N N . THR A 1 126 ? 36.722 -12.076 -26.032 1.00 92.06 126 THR A N 1
ATOM 971 C CA . THR A 1 126 ? 37.197 -10.703 -26.306 1.00 92.06 126 THR A CA 1
ATOM 972 C C . THR A 1 126 ? 37.099 -10.280 -27.774 1.00 92.06 126 THR A C 1
ATOM 974 O O . THR A 1 126 ? 37.160 -9.093 -28.075 1.00 92.06 126 THR A O 1
ATOM 977 N N . ASP A 1 127 ? 36.982 -11.236 -28.695 1.00 93.56 127 ASP A N 1
ATOM 978 C CA . ASP A 1 127 ? 36.753 -11.015 -30.126 1.00 93.56 127 ASP A CA 1
ATOM 979 C C . ASP A 1 127 ? 35.259 -10.894 -30.488 1.00 93.56 127 ASP A C 1
ATOM 981 O O . ASP A 1 127 ? 34.918 -10.661 -31.649 1.00 93.56 127 ASP A O 1
ATOM 985 N N . HIS A 1 128 ? 34.354 -11.020 -29.510 1.00 96.62 128 HIS A N 1
ATOM 986 C CA . HIS A 1 128 ? 32.920 -10.845 -29.711 1.00 96.62 128 HIS A CA 1
ATOM 987 C C . HIS A 1 128 ? 32.596 -9.391 -30.117 1.00 96.62 128 HIS A C 1
ATOM 989 O O . HIS A 1 128 ? 33.104 -8.455 -29.492 1.00 96.62 128 HIS A O 1
ATOM 995 N N . PRO A 1 129 ? 31.705 -9.158 -31.107 1.00 95.62 129 PRO A N 1
ATOM 996 C CA . PRO A 1 129 ? 31.445 -7.824 -31.668 1.00 95.62 129 PRO A CA 1
ATOM 997 C C . PRO A 1 129 ? 31.002 -6.780 -30.634 1.00 95.62 129 PRO A C 1
ATOM 999 O O . PRO A 1 129 ? 31.289 -5.595 -30.787 1.00 95.62 129 PRO A O 1
ATOM 1002 N N . ILE A 1 130 ? 30.351 -7.209 -29.549 1.00 94.31 130 ILE A N 1
ATOM 1003 C CA . ILE A 1 130 ? 29.903 -6.316 -28.472 1.00 94.31 130 ILE A CA 1
ATOM 1004 C C . ILE A 1 130 ? 31.048 -5.584 -27.753 1.00 94.31 130 ILE A C 1
ATOM 1006 O O . ILE A 1 130 ? 30.835 -4.472 -27.272 1.00 94.31 130 ILE A O 1
ATOM 1010 N N . HIS A 1 131 ? 32.260 -6.162 -27.702 1.00 95.06 131 HIS A N 1
ATOM 1011 C CA . HIS A 1 131 ? 33.394 -5.583 -26.964 1.00 95.06 131 HIS A CA 1
ATOM 1012 C C . HIS A 1 131 ? 33.810 -4.221 -27.517 1.00 95.06 131 HIS A C 1
ATOM 1014 O O . HIS A 1 131 ? 34.180 -3.341 -26.745 1.00 95.06 131 HIS A O 1
ATOM 1020 N N . ALA A 1 132 ? 33.655 -4.001 -28.826 1.00 94.75 132 ALA A N 1
ATOM 1021 C CA . ALA A 1 132 ? 33.933 -2.711 -29.460 1.00 94.75 132 ALA A CA 1
ATOM 1022 C C . ALA A 1 132 ? 32.992 -1.581 -28.996 1.00 94.75 132 ALA A C 1
ATOM 1024 O O . ALA A 1 132 ? 33.284 -0.408 -29.225 1.00 94.75 132 ALA A O 1
ATOM 1025 N N . HIS A 1 133 ? 31.874 -1.921 -28.345 1.00 95.19 133 HIS A N 1
ATOM 1026 C CA . HIS A 1 133 ? 30.814 -0.986 -27.974 1.00 95.19 133 HIS A CA 1
ATOM 1027 C C . HIS A 1 133 ? 30.574 -0.885 -26.463 1.00 95.19 133 HIS A C 1
ATOM 1029 O O . HIS A 1 133 ? 29.745 -0.079 -26.054 1.00 95.19 133 HIS A O 1
ATOM 1035 N N . LEU A 1 134 ? 31.273 -1.655 -25.619 1.00 94.19 134 LEU A N 1
ATOM 1036 C CA . LEU A 1 134 ? 30.976 -1.720 -24.179 1.00 94.19 134 LEU A CA 1
ATOM 1037 C C . LEU A 1 134 ? 31.029 -0.357 -23.479 1.00 94.19 134 LEU A C 1
ATOM 1039 O O . LEU A 1 134 ? 30.152 -0.060 -22.670 1.00 94.19 134 LEU A O 1
ATOM 1043 N N . ASP A 1 135 ? 32.015 0.481 -23.794 1.00 93.88 135 ASP A N 1
ATOM 1044 C CA . ASP A 1 135 ? 32.146 1.798 -23.159 1.00 93.88 135 ASP A CA 1
ATOM 1045 C C . ASP A 1 135 ? 31.061 2.779 -23.629 1.00 93.88 135 ASP A C 1
ATOM 1047 O O . ASP A 1 135 ? 30.473 3.485 -22.809 1.00 93.88 135 ASP A O 1
ATOM 1051 N N . ASP A 1 136 ? 30.719 2.760 -24.922 1.00 94.62 136 ASP A N 1
ATOM 1052 C CA . ASP A 1 136 ? 29.601 3.542 -25.471 1.00 94.62 136 ASP A CA 1
ATOM 1053 C C . ASP A 1 136 ? 28.267 3.098 -24.852 1.00 94.62 136 ASP A C 1
ATOM 1055 O O . ASP A 1 136 ? 27.475 3.924 -24.403 1.00 94.62 136 ASP A O 1
ATOM 1059 N N . LEU A 1 137 ? 28.039 1.788 -24.740 1.00 95.06 137 LEU A N 1
ATOM 1060 C CA . LEU A 1 137 ? 26.833 1.222 -24.137 1.00 95.06 137 LEU A CA 1
ATOM 1061 C C . LEU A 1 137 ? 26.701 1.575 -22.649 1.00 95.06 137 LEU A C 1
ATOM 1063 O O . LEU A 1 137 ? 25.599 1.895 -22.203 1.00 95.06 137 LEU A O 1
ATOM 1067 N N . ARG A 1 138 ? 27.805 1.568 -21.887 1.00 95.56 138 ARG A N 1
ATOM 1068 C CA . ARG A 1 138 ? 27.819 2.020 -20.483 1.00 95.56 138 ARG A CA 1
ATOM 1069 C C . ARG A 1 138 ? 27.426 3.490 -20.367 1.00 95.56 138 ARG A C 1
ATOM 1071 O O . ARG A 1 138 ? 26.538 3.811 -19.584 1.00 95.56 138 ARG A O 1
ATOM 1078 N N . MET A 1 139 ? 28.021 4.356 -21.186 1.00 93.69 139 MET A N 1
ATOM 1079 C CA . MET A 1 139 ? 27.718 5.792 -21.201 1.00 93.69 139 MET A CA 1
ATOM 1080 C C . MET A 1 139 ? 26.261 6.073 -21.611 1.00 93.69 139 MET A C 1
ATOM 1082 O O . MET A 1 139 ? 25.593 6.928 -21.023 1.00 93.69 139 MET A O 1
ATOM 1086 N N . ARG A 1 140 ? 25.734 5.339 -22.600 1.00 93.81 140 ARG A N 1
ATOM 1087 C CA . ARG A 1 140 ? 24.324 5.436 -23.014 1.00 93.81 140 ARG A CA 1
ATOM 1088 C C . ARG A 1 140 ? 23.374 4.985 -21.915 1.00 93.81 140 ARG A C 1
ATOM 1090 O O . ARG A 1 140 ? 22.368 5.653 -21.695 1.00 93.81 140 ARG A O 1
ATOM 1097 N N . LEU A 1 141 ? 23.688 3.887 -21.224 1.00 93.94 141 LEU A N 1
ATOM 1098 C CA . LEU A 1 141 ? 22.894 3.414 -20.093 1.00 93.94 141 LEU A CA 1
ATOM 1099 C C . LEU A 1 141 ? 22.903 4.431 -18.947 1.00 93.94 141 LEU A C 1
ATOM 1101 O O . LEU A 1 141 ? 21.843 4.723 -18.408 1.00 93.94 141 LEU A O 1
ATOM 1105 N N . GLU A 1 142 ? 24.056 5.007 -18.611 1.00 92.50 142 GLU A N 1
ATOM 1106 C CA . GLU A 1 142 ? 24.166 6.061 -17.594 1.00 92.50 142 GLU A CA 1
ATOM 1107 C C . GLU A 1 142 ? 23.305 7.279 -17.962 1.00 92.50 142 GLU A C 1
ATOM 1109 O O . GLU A 1 142 ? 22.439 7.685 -17.190 1.00 92.50 142 GLU A O 1
ATOM 1114 N N . THR A 1 143 ? 23.424 7.770 -19.199 1.00 90.19 143 THR A N 1
ATOM 1115 C CA . THR A 1 143 ? 22.604 8.887 -19.705 1.00 90.19 143 THR A CA 1
ATOM 1116 C C . THR A 1 143 ? 21.109 8.562 -19.676 1.00 90.19 143 THR A C 1
ATOM 1118 O O . THR A 1 143 ? 20.281 9.415 -19.355 1.00 90.19 143 THR A O 1
ATOM 1121 N N . TYR A 1 144 ? 20.741 7.326 -20.013 1.00 88.38 144 TYR A N 1
ATOM 1122 C CA . TYR A 1 144 ? 19.362 6.854 -19.965 1.00 88.38 144 TYR A CA 1
ATOM 1123 C C . TYR A 1 144 ? 18.827 6.805 -18.533 1.00 88.38 144 TYR A C 1
ATOM 1125 O O . TYR A 1 144 ? 17.700 7.241 -18.296 1.00 88.38 144 TYR A O 1
ATOM 1133 N N . VAL A 1 145 ? 19.648 6.342 -17.583 1.00 88.50 145 VAL A N 1
ATOM 1134 C CA . VAL A 1 145 ? 19.325 6.303 -16.152 1.00 88.50 145 VAL A CA 1
ATOM 1135 C C . VAL A 1 145 ? 19.131 7.717 -15.588 1.00 88.50 145 VAL A C 1
ATOM 1137 O O . VAL A 1 145 ? 18.160 7.985 -14.870 1.00 88.50 145 VAL A O 1
ATOM 1140 N N . ASP A 1 146 ? 20.007 8.646 -15.952 1.00 82.88 146 ASP A N 1
ATOM 1141 C CA . ASP A 1 146 ? 19.916 10.045 -15.535 1.00 82.88 146 ASP A CA 1
ATOM 1142 C C . ASP A 1 146 ? 18.688 10.732 -16.149 1.00 82.88 146 ASP A C 1
ATOM 1144 O O . ASP A 1 146 ? 17.911 11.397 -15.456 1.00 82.88 146 ASP A O 1
ATOM 1148 N N . GLY A 1 147 ? 18.454 10.510 -17.445 1.00 76.12 147 GLY A N 1
ATOM 1149 C CA . GLY A 1 147 ? 17.325 11.072 -18.183 1.00 76.12 147 GLY A CA 1
ATOM 1150 C C . GLY A 1 147 ? 15.967 10.558 -17.703 1.00 76.12 147 GLY A C 1
ATOM 1151 O O . GLY A 1 147 ? 15.014 11.333 -17.591 1.00 76.12 147 GLY A O 1
ATOM 1152 N N . GLY A 1 148 ? 15.849 9.271 -17.369 1.00 68.12 148 GLY A N 1
ATOM 1153 C CA . GLY A 1 148 ? 14.607 8.736 -16.816 1.00 68.12 148 GLY A CA 1
ATOM 1154 C C . GLY A 1 148 ? 14.406 9.060 -15.338 1.00 68.12 148 GLY A C 1
ATOM 1155 O O . GLY A 1 148 ? 13.261 9.174 -14.907 1.00 68.12 148 GLY A O 1
ATOM 1156 N N . THR A 1 149 ? 15.475 9.324 -14.579 1.00 59.16 149 THR A N 1
ATOM 1157 C CA . THR A 1 149 ? 15.363 9.931 -13.243 1.00 59.16 149 THR A CA 1
ATOM 1158 C C . THR A 1 149 ? 14.800 11.348 -13.348 1.00 59.16 149 THR A C 1
ATOM 1160 O O . THR A 1 149 ? 13.852 11.679 -12.638 1.00 59.16 149 THR A O 1
ATOM 1163 N N . ALA A 1 150 ? 15.287 12.156 -14.294 1.00 60.50 150 ALA A N 1
ATOM 1164 C CA . ALA A 1 150 ? 14.730 13.480 -14.567 1.00 60.50 150 ALA A CA 1
ATOM 1165 C C . ALA A 1 150 ? 13.257 13.409 -15.008 1.00 60.50 150 ALA A C 1
ATOM 1167 O O . ALA A 1 150 ? 12.429 14.158 -14.496 1.00 60.50 150 ALA A O 1
ATOM 1168 N N . ARG A 1 151 ? 12.899 12.457 -15.882 1.00 62.59 151 ARG A N 1
ATOM 1169 C CA . ARG A 1 151 ? 11.513 12.248 -16.330 1.00 62.59 151 ARG A CA 1
ATOM 1170 C C . ARG A 1 151 ? 10.592 11.748 -15.213 1.00 62.59 151 ARG A C 1
ATOM 1172 O O . ARG A 1 151 ? 9.447 12.179 -15.154 1.00 62.59 151 ARG A O 1
ATOM 1179 N N . ALA A 1 152 ? 11.070 10.877 -14.324 1.00 57.09 152 ALA A N 1
ATOM 1180 C CA . ALA A 1 152 ? 10.319 10.409 -13.159 1.00 57.09 152 ALA A CA 1
ATOM 1181 C C . ALA A 1 152 ? 10.115 11.524 -12.122 1.00 57.09 152 ALA A C 1
ATOM 1183 O O . ALA A 1 152 ? 9.035 11.630 -11.547 1.00 57.09 152 ALA A O 1
ATOM 1184 N N . VAL A 1 153 ? 11.118 12.387 -11.919 1.00 56.97 153 VAL A N 1
ATOM 1185 C CA . VAL A 1 153 ? 10.994 13.602 -11.098 1.00 56.97 153 VAL A CA 1
ATOM 1186 C C . VAL A 1 153 ? 9.994 14.569 -11.729 1.00 56.97 153 VAL A C 1
ATOM 1188 O O . VAL A 1 153 ? 9.085 15.024 -11.045 1.00 56.97 153 VAL A O 1
ATOM 1191 N N . GLU A 1 154 ? 10.086 14.825 -13.033 1.00 61.00 154 GLU A N 1
ATOM 1192 C CA . GLU A 1 154 ? 9.161 15.705 -13.751 1.00 61.00 154 GLU A CA 1
ATOM 1193 C C . GLU A 1 154 ? 7.729 15.146 -13.766 1.00 61.00 154 GLU A C 1
ATOM 1195 O O . GLU A 1 154 ? 6.766 15.892 -13.616 1.00 61.00 154 GLU A O 1
ATOM 1200 N N . GLU A 1 155 ? 7.556 13.830 -13.895 1.00 62.16 155 GLU A N 1
ATOM 1201 C CA . GLU A 1 155 ? 6.263 13.152 -13.803 1.00 62.16 155 GLU A CA 1
ATOM 1202 C C . GLU A 1 155 ? 5.697 13.191 -12.383 1.00 62.16 155 GLU A C 1
ATOM 1204 O O . GLU A 1 155 ? 4.529 13.532 -12.223 1.00 62.16 155 GLU A O 1
ATOM 1209 N N . ALA A 1 156 ? 6.516 12.968 -11.353 1.00 53.50 156 ALA A N 1
ATOM 1210 C CA . ALA A 1 156 ? 6.115 13.130 -9.958 1.00 53.50 156 ALA A CA 1
ATOM 1211 C C . ALA A 1 156 ? 5.749 14.589 -9.634 1.00 53.50 156 ALA A C 1
ATOM 1213 O O . ALA A 1 156 ? 4.756 14.843 -8.949 1.00 53.50 156 ALA A O 1
ATOM 1214 N N . GLU A 1 157 ? 6.488 15.569 -10.156 1.00 59.66 157 GLU A N 1
ATOM 1215 C CA . GLU A 1 157 ? 6.165 16.993 -10.042 1.00 59.66 157 GLU A CA 1
ATOM 1216 C C . GLU A 1 157 ? 4.901 17.357 -10.830 1.00 59.66 157 GLU A C 1
ATOM 1218 O O . GLU A 1 157 ? 4.083 18.143 -10.348 1.00 59.66 157 GLU A O 1
ATOM 1223 N N . ARG A 1 158 ? 4.693 16.769 -12.015 1.00 61.75 158 ARG A N 1
ATOM 1224 C CA . ARG A 1 158 ? 3.493 16.940 -12.845 1.00 61.75 158 ARG A CA 1
ATOM 1225 C C . ARG A 1 158 ? 2.270 16.321 -12.190 1.00 61.75 158 ARG A C 1
ATOM 1227 O O . ARG A 1 158 ? 1.224 16.953 -12.208 1.00 61.75 158 ARG A O 1
ATOM 1234 N N . GLU A 1 159 ? 2.379 15.136 -11.602 1.00 52.25 159 GLU A N 1
ATOM 1235 C CA . GLU A 1 159 ? 1.314 14.490 -10.834 1.00 52.25 159 GLU A CA 1
ATOM 1236 C C . GLU A 1 159 ? 1.033 15.261 -9.549 1.00 52.25 159 GLU A C 1
ATOM 1238 O O . GLU A 1 159 ? -0.122 15.549 -9.257 1.00 52.25 159 GLU A O 1
ATOM 1243 N N . THR A 1 160 ? 2.066 15.710 -8.831 1.00 49.66 160 THR A N 1
ATOM 1244 C CA . THR A 1 160 ? 1.908 16.599 -7.670 1.00 49.66 160 THR A CA 1
ATOM 1245 C C . THR A 1 160 ? 1.185 17.885 -8.066 1.00 49.66 160 THR A C 1
ATOM 1247 O O . THR A 1 160 ? 0.245 18.298 -7.390 1.00 49.66 160 THR A O 1
ATOM 1250 N N . ARG A 1 161 ? 1.548 18.488 -9.205 1.00 55.47 161 ARG A N 1
ATOM 1251 C CA . ARG A 1 161 ? 0.896 19.678 -9.767 1.00 55.47 161 ARG A CA 1
ATOM 1252 C C . ARG A 1 161 ? -0.529 19.378 -10.245 1.00 55.47 161 ARG A C 1
ATOM 1254 O O . ARG A 1 161 ? -1.426 20.151 -9.943 1.00 55.47 161 ARG A O 1
ATOM 1261 N N . ALA A 1 162 ? -0.776 18.251 -10.906 1.00 55.19 162 ALA A N 1
ATOM 1262 C CA . ALA A 1 162 ? -2.101 17.819 -11.359 1.00 55.19 162 ALA A CA 1
ATOM 1263 C C . ALA A 1 162 ? -3.033 17.464 -10.187 1.00 55.19 162 ALA A C 1
ATOM 1265 O O . ALA A 1 162 ? -4.235 17.697 -10.258 1.00 55.19 162 ALA A O 1
ATOM 1266 N N . HIS A 1 163 ? -2.486 16.975 -9.072 1.00 51.56 163 HIS A N 1
ATOM 1267 C CA . HIS A 1 163 ? -3.209 16.744 -7.822 1.00 51.56 163 HIS A CA 1
ATOM 1268 C C . HIS A 1 163 ? -3.344 18.008 -6.953 1.00 51.56 163 HIS A C 1
ATOM 1270 O O . HIS A 1 163 ? -4.090 17.994 -5.970 1.00 51.56 163 HIS A O 1
ATOM 1276 N N . HIS A 1 164 ? -2.667 19.109 -7.302 1.00 51.81 164 HIS A N 1
ATOM 1277 C CA . HIS A 1 164 ? -2.791 20.416 -6.644 1.00 51.81 164 HIS A CA 1
ATOM 1278 C C . HIS A 1 164 ? -3.505 21.491 -7.465 1.00 51.81 164 HIS A C 1
ATOM 1280 O O . HIS A 1 164 ? -3.636 22.617 -6.984 1.00 51.81 164 HIS A O 1
ATOM 1286 N N . VAL A 1 165 ? -4.061 21.159 -8.633 1.00 50.31 165 VAL A N 1
ATOM 1287 C CA . VAL A 1 165 ? -4.943 22.080 -9.351 1.00 50.31 165 VAL A CA 1
ATOM 1288 C C . VAL A 1 165 ? -6.312 21.437 -9.576 1.00 50.31 165 VAL A C 1
ATOM 1290 O O . VAL A 1 165 ? -6.464 20.457 -10.292 1.00 50.31 165 VAL A O 1
ATOM 1293 N N . ASP A 1 166 ? -7.296 22.064 -8.931 1.00 52.94 166 ASP A N 1
ATOM 1294 C CA . ASP A 1 166 ? -8.744 21.934 -9.111 1.00 52.94 166 ASP A CA 1
ATOM 1295 C C . ASP A 1 166 ? -9.510 20.847 -8.338 1.00 52.94 166 ASP A C 1
ATOM 1297 O O . ASP A 1 166 ? -10.405 20.170 -8.843 1.00 52.94 166 ASP A O 1
ATOM 1301 N N . ARG A 1 167 ? -9.291 20.787 -7.017 1.00 46.94 167 ARG A N 1
ATOM 1302 C CA . ARG A 1 167 ? -10.472 20.680 -6.150 1.00 46.94 167 ARG A CA 1
ATOM 1303 C C . ARG A 1 167 ? -10.920 22.112 -5.864 1.00 46.94 167 ARG A C 1
ATOM 1305 O O . ARG A 1 167 ? -10.150 22.817 -5.204 1.00 46.94 167 ARG A O 1
ATOM 1312 N N . PRO A 1 168 ? -12.121 22.559 -6.284 1.00 50.19 168 PRO A N 1
ATOM 1313 C CA . PRO A 1 168 ? -12.637 23.818 -5.774 1.00 50.19 168 PRO A CA 1
ATOM 1314 C C . PRO A 1 168 ? -12.562 23.725 -4.253 1.00 50.19 168 PRO A C 1
ATOM 1316 O O . PRO A 1 168 ? -12.964 22.701 -3.678 1.00 50.19 168 PRO A O 1
ATOM 1319 N N . LYS A 1 169 ? -11.991 24.748 -3.597 1.00 47.56 169 LYS A N 1
ATOM 1320 C CA . LYS A 1 169 ? -12.152 24.881 -2.148 1.00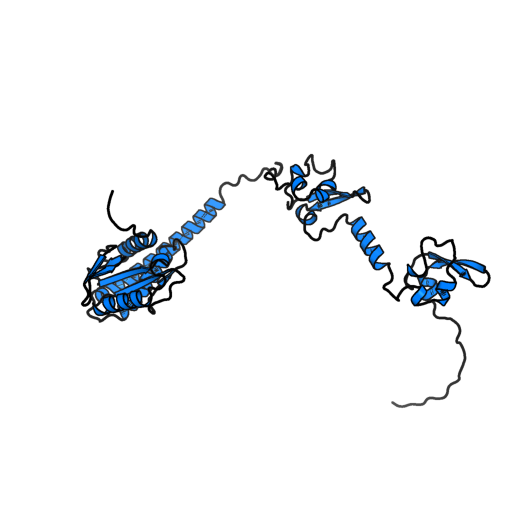 47.56 169 LYS A CA 1
ATOM 1321 C C . LYS A 1 169 ? -13.641 24.741 -1.925 1.00 47.56 169 LYS A C 1
ATOM 1323 O O . LYS A 1 169 ? -14.421 25.543 -2.434 1.00 47.56 169 LYS A O 1
ATOM 1328 N N . ARG A 1 170 ? -14.020 23.647 -1.268 1.00 48.47 170 ARG A N 1
ATOM 1329 C CA . ARG A 1 170 ? -15.402 23.419 -0.901 1.00 48.47 170 ARG A CA 1
ATOM 1330 C C . ARG A 1 170 ? -15.823 24.691 -0.195 1.00 48.47 170 ARG A C 1
ATOM 1332 O O . ARG A 1 170 ? -15.118 25.073 0.740 1.00 48.47 170 ARG A O 1
ATOM 1339 N N . ASP A 1 171 ? -16.867 25.349 -0.688 1.00 52.66 171 ASP A N 1
ATOM 1340 C CA . ASP A 1 171 ? -17.448 26.469 0.033 1.00 52.66 171 ASP A CA 1
ATOM 1341 C C . ASP A 1 171 ? -17.586 26.003 1.493 1.00 52.66 171 ASP A C 1
ATOM 1343 O O . ASP A 1 171 ? -18.232 24.974 1.730 1.00 52.66 171 ASP A O 1
ATOM 1347 N N . PRO A 1 172 ? -16.883 26.639 2.448 1.00 51.69 172 PRO A N 1
ATOM 1348 C CA . PRO A 1 172 ? -16.882 26.194 3.834 1.00 51.69 172 PRO A CA 1
ATOM 1349 C C . PRO A 1 172 ? -18.288 26.238 4.446 1.00 51.69 172 PRO A C 1
ATOM 1351 O O . PRO A 1 172 ? -18.507 25.616 5.483 1.00 51.69 172 PRO A O 1
ATOM 1354 N N . PHE A 1 173 ? -19.234 26.911 3.783 1.00 50.53 173 PHE A N 1
ATOM 1355 C CA . PHE A 1 173 ? -20.643 26.984 4.147 1.00 50.53 173 PHE A CA 1
ATOM 1356 C C . PHE A 1 173 ? -21.542 26.028 3.346 1.00 50.53 173 PHE A C 1
ATOM 1358 O O . PHE A 1 173 ? -22.705 25.846 3.708 1.00 50.53 173 PHE A O 1
ATOM 1365 N N . ALA A 1 174 ? -21.040 25.371 2.293 1.00 53.09 174 ALA A N 1
ATOM 1366 C CA . ALA A 1 174 ? -21.828 24.394 1.551 1.00 53.09 174 ALA A CA 1
ATOM 1367 C C . ALA A 1 174 ? -21.942 23.077 2.341 1.00 53.09 174 ALA A C 1
ATOM 1369 O O . ALA A 1 174 ? -20.918 22.491 2.723 1.00 53.09 174 ALA A O 1
ATOM 1370 N N . PRO A 1 175 ? -23.165 22.549 2.545 1.00 57.75 175 PRO A N 1
ATOM 1371 C CA . PRO A 1 175 ? -23.352 21.294 3.254 1.00 57.75 175 PRO A CA 1
ATOM 1372 C C . PRO A 1 175 ? -22.601 20.145 2.553 1.00 57.75 175 PRO A C 1
ATOM 1374 O O . PRO A 1 175 ? -22.417 20.146 1.326 1.00 57.75 175 PRO A O 1
ATOM 1377 N N . PRO A 1 176 ? -22.115 19.144 3.313 1.00 63.84 176 PRO A N 1
ATOM 1378 C CA . PRO A 1 176 ? -21.443 17.986 2.738 1.00 63.84 176 PRO A CA 1
ATOM 1379 C C . PRO A 1 176 ? -22.354 17.276 1.722 1.00 63.84 176 PRO A C 1
ATOM 1381 O O . PRO A 1 176 ? -23.577 17.380 1.792 1.00 63.84 176 PRO A O 1
ATOM 1384 N N . PRO A 1 177 ? -21.774 16.544 0.753 1.00 71.12 177 PRO A N 1
ATOM 1385 C CA . PRO A 1 177 ? -22.574 15.942 -0.295 1.00 71.12 177 PRO A CA 1
ATOM 1386 C C . PRO A 1 177 ? -23.383 14.803 0.336 1.00 71.12 177 PRO A C 1
ATOM 1388 O O . PRO A 1 177 ? -22.864 14.074 1.191 1.00 71.12 177 PRO A O 1
ATOM 1391 N N . ARG A 1 178 ? -24.633 14.630 -0.095 1.00 82.38 178 ARG A N 1
ATOM 1392 C CA . ARG A 1 178 ? -25.463 13.519 0.384 1.00 82.38 178 ARG A CA 1
ATOM 1393 C C . ARG A 1 178 ? -24.739 12.180 0.154 1.00 82.38 178 ARG A C 1
ATOM 1395 O O . ARG A 1 178 ? -24.028 12.035 -0.849 1.00 82.38 178 ARG A O 1
ATOM 1402 N N . PRO A 1 179 ? -24.867 11.207 1.072 1.00 88.75 179 PRO A N 1
ATOM 1403 C CA . PRO A 1 179 ? -24.307 9.877 0.874 1.00 88.75 179 PRO A CA 1
ATOM 1404 C C . PRO A 1 179 ? -24.930 9.209 -0.359 1.00 88.75 179 PRO A C 1
ATOM 1406 O O . PRO A 1 179 ? -26.069 9.487 -0.727 1.00 88.75 179 PRO A O 1
ATOM 1409 N N . LYS A 1 180 ? -24.182 8.300 -0.996 1.00 86.44 180 LYS A N 1
ATOM 1410 C CA . LYS A 1 180 ? -24.745 7.418 -2.033 1.00 86.44 180 LYS A CA 1
ATOM 1411 C C . LYS A 1 180 ? -25.876 6.557 -1.430 1.00 86.44 180 LYS A C 1
ATOM 1413 O O . LYS A 1 180 ? -25.796 6.257 -0.236 1.00 86.44 180 LYS A O 1
ATOM 1418 N N . PRO A 1 181 ? -26.862 6.105 -2.229 1.00 89.62 181 PRO A N 1
ATOM 1419 C CA . PRO A 1 181 ? -27.885 5.166 -1.761 1.00 89.62 181 PRO A CA 1
ATOM 1420 C C . PRO A 1 181 ? -27.271 3.943 -1.059 1.00 89.62 181 PRO A C 1
ATOM 1422 O O . PRO A 1 181 ? -26.225 3.442 -1.486 1.00 89.62 181 PRO A O 1
ATOM 1425 N N . GLY A 1 182 ? -27.882 3.487 0.035 1.00 91.56 182 GLY A N 1
ATOM 1426 C CA . GLY A 1 182 ? -27.390 2.383 0.865 1.00 91.56 182 GLY A CA 1
ATOM 1427 C C . GLY A 1 182 ? -26.184 2.723 1.748 1.00 91.56 182 GLY A C 1
ATOM 1428 O O . GLY A 1 182 ? -25.535 1.818 2.274 1.00 91.56 182 GLY A O 1
ATOM 1429 N N . ARG A 1 183 ? -25.812 4.005 1.884 1.00 94.00 183 ARG A N 1
ATOM 1430 C CA . ARG A 1 183 ? -24.649 4.446 2.686 1.00 94.00 183 ARG A CA 1
ATOM 1431 C C . ARG A 1 183 ? -24.995 5.453 3.781 1.00 94.00 183 ARG A C 1
ATOM 1433 O O . ARG A 1 183 ? -24.091 5.861 4.522 1.00 94.00 183 ARG A O 1
ATOM 1440 N N . SER A 1 184 ? -26.255 5.866 3.886 1.00 95.19 184 SER A N 1
ATOM 1441 C CA . SER A 1 184 ? -26.680 6.810 4.919 1.00 95.19 184 SER A CA 1
ATOM 1442 C C . SER A 1 184 ? -26.697 6.175 6.314 1.00 95.19 184 SER A C 1
ATOM 1444 O O . SER A 1 184 ? -26.693 4.951 6.471 1.00 95.19 184 SER A O 1
ATOM 1446 N N . LEU A 1 185 ? -26.697 7.023 7.342 1.00 94.62 185 LEU A N 1
ATOM 1447 C CA . LEU A 1 185 ? -26.859 6.617 8.733 1.00 94.62 185 LEU A CA 1
ATOM 1448 C C . LEU A 1 185 ? -28.229 5.959 8.948 1.00 94.62 185 LEU A C 1
ATOM 1450 O O . LEU A 1 185 ? -28.305 4.943 9.634 1.00 94.62 185 LEU A O 1
ATOM 1454 N N . ALA A 1 186 ? -29.280 6.500 8.320 1.00 95.69 186 ALA A N 1
ATOM 1455 C CA . ALA A 1 186 ? -30.630 5.938 8.364 1.00 95.69 186 ALA A CA 1
ATOM 1456 C C . ALA A 1 186 ? -30.682 4.487 7.859 1.00 95.69 186 ALA A C 1
ATOM 1458 O O . ALA A 1 186 ? -31.313 3.640 8.485 1.00 95.69 186 ALA A O 1
ATOM 1459 N N . GLU A 1 187 ? -30.005 4.201 6.743 1.00 95.50 187 GLU A N 1
ATOM 1460 C CA . GLU A 1 187 ? -30.043 2.885 6.095 1.00 95.50 187 GLU A CA 1
ATOM 1461 C C . GLU A 1 187 ? -29.150 1.854 6.795 1.00 95.50 187 GLU A C 1
ATOM 1463 O O . GLU A 1 187 ? -29.544 0.702 6.956 1.00 95.50 187 GLU A O 1
ATOM 1468 N N . LEU A 1 188 ? -27.937 2.246 7.200 1.00 95.12 188 LEU A N 1
ATOM 1469 C CA . LEU A 1 188 ? -26.941 1.303 7.722 1.00 95.12 188 LEU A CA 1
ATOM 1470 C C . LEU A 1 1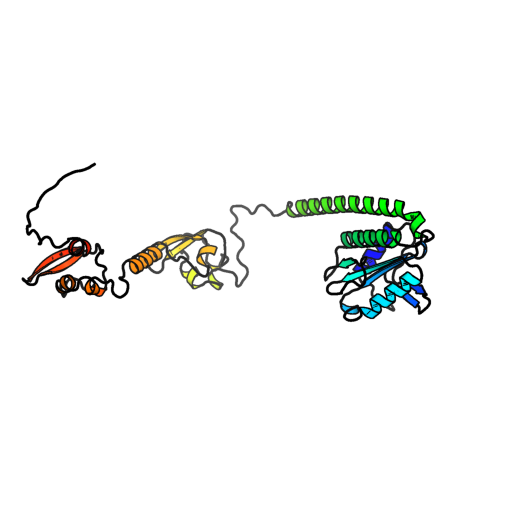88 ? -26.987 1.127 9.244 1.00 95.12 188 LEU A C 1
ATOM 1472 O O . LEU A 1 188 ? -26.567 0.080 9.734 1.00 95.12 188 LEU A O 1
ATOM 1476 N N . SER A 1 189 ? -27.473 2.123 9.991 1.00 94.06 189 SER A N 1
ATOM 1477 C CA . SER A 1 189 ? -27.579 2.058 11.456 1.00 94.06 189 SER A CA 1
ATOM 1478 C C . SER A 1 189 ? -28.892 2.672 11.964 1.00 94.06 189 SER A C 1
ATOM 1480 O O . SER A 1 189 ? -28.859 3.669 12.691 1.00 94.06 189 SER A O 1
ATOM 1482 N N . PRO A 1 190 ? -30.058 2.072 11.660 1.00 94.50 190 PRO A N 1
ATOM 1483 C CA . PRO A 1 190 ? -31.368 2.633 12.008 1.00 94.50 190 PRO A CA 1
ATOM 1484 C C . PRO A 1 190 ? -31.561 2.860 13.516 1.00 94.50 190 PRO A C 1
ATOM 1486 O O . PRO A 1 190 ? -32.135 3.866 13.921 1.00 94.50 190 PRO A O 1
ATOM 1489 N N . ALA A 1 191 ? -31.019 1.981 14.366 1.00 92.00 191 ALA A N 1
ATOM 1490 C CA . ALA A 1 191 ? -31.077 2.154 15.820 1.00 92.00 191 ALA A CA 1
ATOM 1491 C C . ALA A 1 191 ? -30.297 3.391 16.300 1.00 92.00 191 ALA A C 1
ATOM 1493 O O . ALA A 1 191 ? -30.726 4.079 17.218 1.00 92.00 191 ALA A O 1
ATOM 1494 N N . ILE A 1 192 ? -29.167 3.695 15.654 1.00 94.12 192 ILE A N 1
ATOM 1495 C CA . ILE A 1 192 ? -28.368 4.888 15.951 1.00 94.12 192 ILE A CA 1
ATOM 1496 C C . ILE A 1 192 ? -29.061 6.128 15.381 1.00 94.12 192 ILE A C 1
ATOM 1498 O O . ILE A 1 192 ? -29.140 7.143 16.062 1.00 94.12 192 ILE A O 1
ATOM 1502 N N . ALA A 1 193 ? -29.608 6.038 14.166 1.00 95.19 193 ALA A N 1
ATOM 1503 C CA . ALA A 1 193 ? -30.381 7.107 13.538 1.00 95.19 193 ALA A CA 1
ATOM 1504 C C . ALA A 1 193 ? -31.596 7.538 14.379 1.00 95.19 193 ALA A C 1
ATOM 1506 O O . ALA A 1 193 ? -31.940 8.714 14.381 1.00 95.19 193 ALA A O 1
ATOM 1507 N N . ALA A 1 194 ? -32.213 6.617 15.126 1.00 94.81 194 ALA A N 1
ATOM 1508 C CA . ALA A 1 194 ? -33.322 6.919 16.031 1.00 94.81 194 ALA A CA 1
ATOM 1509 C C . ALA A 1 194 ? -32.928 7.815 17.223 1.00 94.81 194 ALA A C 1
ATOM 1511 O O . ALA A 1 194 ? -33.794 8.442 17.825 1.00 94.81 194 ALA A O 1
ATOM 1512 N N . GLU A 1 195 ? -31.638 7.899 17.558 1.00 95.88 195 GLU A N 1
ATOM 1513 C CA . GLU A 1 195 ? -31.114 8.815 18.580 1.00 95.88 195 GLU A CA 1
ATOM 1514 C C . GLU A 1 195 ? -30.746 10.193 17.997 1.00 95.88 195 GLU A C 1
ATOM 1516 O O . GLU A 1 195 ? -30.161 11.015 18.696 1.00 95.88 195 GLU A O 1
ATOM 1521 N N . TRP A 1 196 ? -31.024 10.471 16.719 1.00 96.50 196 TRP A N 1
ATOM 1522 C CA . TRP A 1 196 ? -30.722 11.768 16.105 1.00 96.50 196 TRP A CA 1
ATOM 1523 C C . TRP A 1 196 ? -31.554 12.890 16.729 1.00 96.50 196 TRP A C 1
ATOM 1525 O O . TRP A 1 196 ? -32.768 12.759 16.890 1.00 96.50 196 TRP A O 1
ATOM 1535 N N . HIS A 1 197 ? -30.923 14.021 17.053 1.00 97.31 197 HIS A N 1
ATOM 1536 C CA . HIS A 1 197 ? -31.660 15.146 17.620 1.00 97.31 197 HIS A CA 1
ATOM 1537 C C . HIS A 1 197 ? -32.590 15.786 16.567 1.00 97.31 197 HIS A C 1
ATOM 1539 O O . HIS A 1 197 ? -32.113 16.135 15.482 1.00 97.31 197 HIS A O 1
ATOM 1545 N N . PRO A 1 198 ? -33.882 16.021 16.874 1.00 93.88 198 PRO A N 1
ATOM 1546 C CA . PRO A 1 198 ? -34.873 16.459 15.884 1.00 93.88 198 PRO A CA 1
ATOM 1547 C C . PRO A 1 198 ? -34.635 17.867 15.313 1.00 93.88 198 PRO A C 1
ATOM 1549 O O . PRO A 1 198 ? -35.043 18.134 14.188 1.00 93.88 198 PRO A O 1
ATOM 1552 N N . SER A 1 199 ? -33.989 18.769 16.063 1.00 93.00 199 SER A N 1
ATOM 1553 C CA . SER A 1 199 ? -33.864 20.191 15.678 1.00 93.00 199 SER A CA 1
ATOM 1554 C C . SER A 1 199 ? -32.460 20.812 15.750 1.00 93.00 199 SER A C 1
ATOM 1556 O O . SER A 1 199 ? -32.310 21.972 15.388 1.00 93.00 199 SER A O 1
ATOM 1558 N N . LYS A 1 200 ? -31.423 20.085 16.195 1.00 93.00 200 LYS A N 1
ATOM 1559 C CA . LYS A 1 200 ? -30.086 20.661 16.489 1.00 93.00 200 LYS A CA 1
ATOM 1560 C C . LYS A 1 200 ? -29.014 20.345 15.443 1.00 93.00 200 LYS A C 1
ATOM 1562 O O . LYS A 1 200 ? -27.842 20.613 15.662 1.00 93.00 200 LYS A O 1
ATOM 1567 N N . ASN A 1 201 ? -29.410 19.754 14.320 1.00 91.31 201 ASN A N 1
ATOM 1568 C CA . ASN A 1 201 ? -28.497 19.353 13.249 1.00 91.31 201 ASN A CA 1
ATOM 1569 C C . ASN A 1 201 ? -28.719 20.173 11.970 1.00 91.31 201 ASN A C 1
ATOM 1571 O O . ASN A 1 201 ? -28.608 19.633 10.875 1.00 91.31 201 ASN A O 1
ATOM 1575 N N . ASP A 1 202 ? -29.096 21.448 12.110 1.00 86.31 202 ASP A N 1
ATOM 1576 C CA . ASP A 1 202 ? -29.222 22.408 11.001 1.00 86.31 202 ASP A CA 1
ATOM 1577 C C . ASP A 1 202 ? -30.074 21.900 9.822 1.00 86.31 202 ASP A C 1
ATOM 1579 O O . ASP A 1 202 ? -29.748 22.078 8.650 1.00 86.31 202 ASP A O 1
ATOM 1583 N N . GLY A 1 203 ? -31.175 21.208 10.137 1.00 85.75 203 GLY A N 1
ATOM 1584 C CA . GLY A 1 203 ? -32.091 20.633 9.147 1.00 85.75 203 GLY A CA 1
ATOM 1585 C C . GLY A 1 203 ? -31.610 19.338 8.481 1.00 85.75 203 GLY A C 1
ATOM 1586 O O . GLY A 1 203 ? -32.346 18.775 7.673 1.00 85.75 203 GLY A O 1
ATOM 1587 N N . LEU A 1 204 ? -30.422 18.828 8.824 1.00 90.62 204 LEU A N 1
ATOM 1588 C CA . LEU A 1 204 ? -29.951 17.523 8.367 1.00 90.62 204 LEU A CA 1
ATOM 1589 C C . LEU A 1 204 ? -30.721 16.392 9.051 1.00 90.62 204 LEU A C 1
ATOM 1591 O O . LEU A 1 204 ? -30.910 16.370 10.272 1.00 90.62 204 LEU A O 1
ATOM 1595 N N . THR A 1 205 ? -31.088 15.400 8.250 1.00 93.25 205 THR A N 1
ATOM 1596 C CA . THR A 1 205 ? -31.664 14.135 8.700 1.00 93.25 205 THR A CA 1
ATOM 1597 C C . THR A 1 205 ? -30.614 13.020 8.660 1.00 93.25 205 THR A C 1
ATOM 1599 O O . THR A 1 205 ? -29.611 13.126 7.946 1.00 93.25 205 THR A O 1
ATOM 1602 N N . PRO A 1 206 ? -30.839 11.882 9.341 1.00 94.75 206 PRO A N 1
ATOM 1603 C CA . PRO A 1 206 ? -29.960 10.718 9.220 1.00 94.75 206 PRO A CA 1
ATOM 1604 C C . PRO A 1 206 ? -29.809 10.171 7.787 1.00 94.75 206 PRO A C 1
ATOM 1606 O O . PRO A 1 206 ? -28.842 9.463 7.506 1.00 94.75 206 PRO A O 1
ATOM 1609 N N . ALA A 1 207 ? -30.732 10.486 6.869 1.00 94.25 207 ALA A N 1
ATOM 1610 C CA . ALA A 1 207 ? -30.619 10.120 5.455 1.00 94.25 207 ALA A CA 1
ATOM 1611 C C . ALA A 1 207 ? -29.599 10.998 4.701 1.00 94.25 207 ALA A C 1
ATOM 1613 O O . ALA A 1 207 ? -29.004 10.563 3.715 1.00 94.25 207 ALA A O 1
ATOM 1614 N N . ASP A 1 208 ? -29.340 12.211 5.193 1.00 91.44 208 ASP A N 1
ATOM 1615 C CA . ASP A 1 208 ? -28.423 13.180 4.583 1.00 91.44 208 ASP A CA 1
ATOM 1616 C C . ASP A 1 208 ? -26.957 12.948 4.978 1.00 91.44 208 ASP A C 1
ATOM 1618 O O . ASP A 1 208 ? -26.049 13.586 4.441 1.00 91.44 208 ASP A O 1
ATOM 1622 N N . VAL A 1 209 ? -26.704 12.024 5.910 1.00 91.62 209 VAL A N 1
ATOM 1623 C CA . VAL A 1 209 ? -25.409 11.844 6.574 1.00 91.62 209 VAL A CA 1
ATOM 1624 C C . VAL A 1 209 ? -24.894 10.425 6.362 1.00 91.62 209 VAL A C 1
ATOM 1626 O O . VAL A 1 209 ? -25.610 9.453 6.567 1.00 91.62 209 VAL A O 1
ATOM 1629 N N . ALA A 1 210 ? -23.627 10.276 5.968 1.00 92.88 210 ALA A N 1
ATOM 1630 C CA . ALA A 1 210 ? -23.004 8.960 5.814 1.00 92.88 210 ALA A CA 1
ATOM 1631 C C . ALA A 1 210 ? -22.800 8.257 7.174 1.00 92.88 210 ALA A C 1
ATOM 1633 O O . ALA A 1 210 ? -22.335 8.882 8.128 1.00 92.88 210 ALA A O 1
ATOM 1634 N N . ASN A 1 211 ? -23.035 6.940 7.237 1.00 89.56 211 ASN A N 1
ATOM 1635 C CA . ASN A 1 211 ? -22.980 6.133 8.470 1.00 89.56 211 ASN A CA 1
ATOM 1636 C C . ASN A 1 211 ? -21.663 6.245 9.268 1.00 89.56 211 ASN A C 1
ATOM 1638 O O . ASN A 1 211 ? -21.656 6.093 10.482 1.00 89.56 211 ASN A O 1
ATOM 1642 N N . ALA A 1 212 ? -20.538 6.524 8.607 1.00 87.38 212 ALA A N 1
ATOM 1643 C CA . ALA A 1 212 ? -19.219 6.669 9.233 1.00 87.38 212 ALA A CA 1
ATOM 1644 C C . ALA A 1 212 ? -18.615 8.063 8.999 1.00 87.38 212 ALA A C 1
ATOM 1646 O O . ALA A 1 212 ? -17.417 8.212 8.758 1.00 87.38 212 ALA A O 1
ATOM 1647 N N . ARG A 1 213 ? -19.450 9.107 9.007 1.00 86.50 2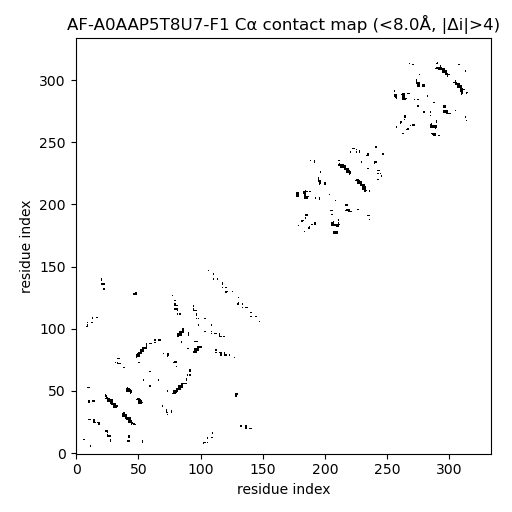13 ARG A N 1
ATOM 1648 C CA . ARG A 1 213 ? -18.986 10.480 8.800 1.00 86.50 213 ARG A CA 1
ATOM 1649 C C . ARG A 1 213 ? -18.138 10.960 9.986 1.00 86.50 213 ARG A C 1
ATOM 1651 O O . ARG A 1 213 ? -18.583 10.941 11.130 1.00 86.50 213 ARG A O 1
ATOM 1658 N N . ASN A 1 214 ? -16.945 11.481 9.702 1.00 87.12 214 ASN A N 1
ATOM 1659 C CA . ASN A 1 214 ? -16.120 12.207 10.675 1.00 87.12 214 ASN A CA 1
ATOM 1660 C C . ASN A 1 214 ? -16.627 13.651 10.836 1.00 87.12 214 ASN A C 1
ATOM 1662 O O . ASN A 1 214 ? -15.951 14.599 10.452 1.00 87.12 214 ASN A O 1
ATOM 1666 N N . ALA A 1 215 ? -17.857 13.801 11.318 1.00 84.19 215 ALA A N 1
ATOM 1667 C CA . ALA A 1 215 ? -18.461 15.083 11.663 1.00 84.19 215 ALA A CA 1
ATOM 1668 C C . ALA A 1 215 ? -19.269 14.929 12.953 1.00 84.19 215 ALA A C 1
ATOM 1670 O O . ALA A 1 215 ? -19.845 13.861 13.192 1.00 84.19 215 ALA A O 1
ATOM 1671 N N . SER A 1 216 ? -19.282 15.983 13.766 1.00 89.69 216 SER A N 1
ATOM 1672 C CA . SER A 1 216 ? -20.145 16.081 14.939 1.00 89.69 216 SER A CA 1
ATOM 1673 C C . SER A 1 216 ? -21.615 16.165 14.542 1.00 89.69 216 SER A C 1
ATOM 1675 O O . SER A 1 216 ? -21.956 16.757 13.520 1.00 89.69 216 SER A O 1
ATOM 1677 N N . ALA A 1 217 ? -22.467 15.578 15.373 1.00 93.44 217 ALA A N 1
ATOM 1678 C CA . ALA A 1 217 ? -23.913 15.723 15.330 1.00 93.44 217 ALA A CA 1
ATOM 1679 C C . ALA A 1 217 ? -24.465 15.744 16.761 1.00 93.44 217 ALA A C 1
ATOM 1681 O O . ALA A 1 217 ? -23.846 15.199 17.682 1.00 93.44 217 ALA A O 1
ATOM 1682 N N . TRP A 1 218 ? -25.635 16.347 16.929 1.00 96.62 218 TRP A N 1
ATOM 1683 C CA . TRP A 1 218 ? -26.418 16.315 18.156 1.00 96.62 218 TRP A CA 1
ATOM 1684 C C . TRP A 1 218 ? -27.313 15.078 18.204 1.00 96.62 218 TRP A C 1
ATOM 1686 O O . TRP A 1 218 ? -27.992 14.737 17.230 1.00 96.62 218 TRP A O 1
ATOM 1696 N N . TRP A 1 219 ? -27.351 14.450 19.373 1.00 96.38 219 TRP A N 1
ATOM 1697 C CA . TRP A 1 219 ? -28.093 13.231 19.669 1.00 96.38 219 TRP A CA 1
ATOM 1698 C C . TRP A 1 219 ? -29.033 13.455 20.854 1.00 96.38 219 TRP A C 1
ATOM 1700 O O . TRP A 1 219 ? -28.751 14.283 21.721 1.00 96.38 219 TRP A O 1
ATOM 1710 N N . LEU A 1 220 ? -30.129 12.702 20.898 1.00 96.56 220 LEU A N 1
ATOM 1711 C CA . LEU A 1 220 ? -31.127 12.699 21.960 1.00 96.56 220 LEU A CA 1
ATOM 1712 C C . LEU A 1 220 ? -31.308 11.275 22.488 1.00 96.56 220 LEU A C 1
ATOM 1714 O O . LEU A 1 220 ? -31.577 10.336 21.737 1.00 96.56 220 LEU A O 1
ATOM 1718 N N . CYS A 1 221 ? -31.165 11.101 23.799 1.00 95.38 221 CYS A N 1
ATOM 1719 C CA . CYS A 1 221 ? -31.204 9.776 24.397 1.00 95.38 221 CYS A CA 1
ATOM 1720 C C . CYS A 1 221 ? -32.656 9.357 24.550 1.00 95.38 221 CYS A C 1
ATOM 1722 O O . CYS A 1 221 ? -33.394 9.974 25.314 1.00 95.38 221 CYS A O 1
ATOM 1724 N N . SER A 1 222 ? -33.041 8.242 23.939 1.00 91.75 222 SER A N 1
ATOM 1725 C CA . SER A 1 222 ? -34.374 7.665 24.133 1.00 91.75 222 SER A CA 1
ATOM 1726 C C . SER A 1 222 ? -34.628 7.154 25.559 1.00 91.75 222 SER A C 1
ATOM 1728 O O . SER A 1 222 ? -35.779 6.967 25.937 1.00 91.75 222 SER A O 1
ATOM 1730 N N . LEU A 1 223 ? -33.576 6.930 26.361 1.00 90.94 223 LEU A N 1
ATOM 1731 C CA . LEU A 1 223 ? -33.692 6.381 27.718 1.00 90.94 223 LEU A CA 1
ATOM 1732 C C . LEU A 1 223 ? -33.839 7.454 28.799 1.00 90.94 223 LEU A C 1
ATOM 1734 O O . LEU A 1 223 ? -34.630 7.282 29.720 1.00 90.94 223 LEU A O 1
ATOM 1738 N N . CYS A 1 224 ? -33.044 8.525 28.733 1.00 93.31 224 CYS A N 1
ATOM 1739 C CA . CYS A 1 224 ? -33.023 9.564 29.769 1.00 93.31 224 CYS A CA 1
ATOM 1740 C C . CYS A 1 224 ? -33.366 10.968 29.259 1.00 93.31 224 CYS A C 1
ATOM 1742 O O . CYS A 1 224 ? -33.401 11.894 30.061 1.00 93.31 224 CYS A O 1
ATOM 1744 N N . GLY A 1 225 ? -33.573 11.147 27.951 1.00 94.56 225 GLY A N 1
ATOM 1745 C CA . GLY A 1 225 ? -33.835 12.455 27.346 1.00 94.56 225 GLY A CA 1
ATOM 1746 C C . GLY A 1 225 ? -32.627 13.393 27.301 1.00 94.56 225 GLY A C 1
ATOM 1747 O O . GLY A 1 225 ? -32.769 14.524 26.856 1.00 94.56 225 GLY A O 1
ATOM 1748 N N . ALA A 1 226 ? -31.442 12.957 27.744 1.00 94.94 226 ALA A N 1
ATOM 1749 C CA . ALA A 1 226 ? -30.244 13.782 27.671 1.00 94.94 226 ALA A CA 1
ATOM 1750 C C . ALA A 1 226 ? -29.843 14.033 26.215 1.00 94.94 226 ALA A C 1
ATOM 1752 O O . ALA A 1 226 ? -29.873 13.125 25.378 1.00 94.94 226 ALA A O 1
ATOM 1753 N N . GLU A 1 227 ? -29.414 15.258 25.950 1.00 96.62 227 GLU A N 1
ATOM 1754 C CA . GLU A 1 227 ? -28.895 15.692 24.662 1.00 96.62 227 GLU A CA 1
ATOM 1755 C C . GLU A 1 227 ? -27.370 15.768 24.732 1.00 96.62 227 GLU A C 1
ATOM 1757 O O . GLU A 1 227 ? -26.815 16.263 25.715 1.00 96.62 227 GLU A O 1
ATOM 1762 N N . TRP A 1 228 ? -26.669 15.288 23.707 1.00 95.44 228 TRP A N 1
ATOM 1763 C CA . TRP A 1 228 ? -25.210 15.405 23.650 1.00 95.44 228 TRP A CA 1
ATOM 1764 C C . TRP A 1 228 ? -24.700 15.507 22.217 1.00 95.44 228 TRP A C 1
ATOM 1766 O O . TRP A 1 228 ? -25.340 15.044 21.274 1.00 95.44 228 TRP A O 1
ATOM 1776 N N . GLU A 1 229 ? -23.512 16.083 22.062 1.00 94.81 229 GLU A N 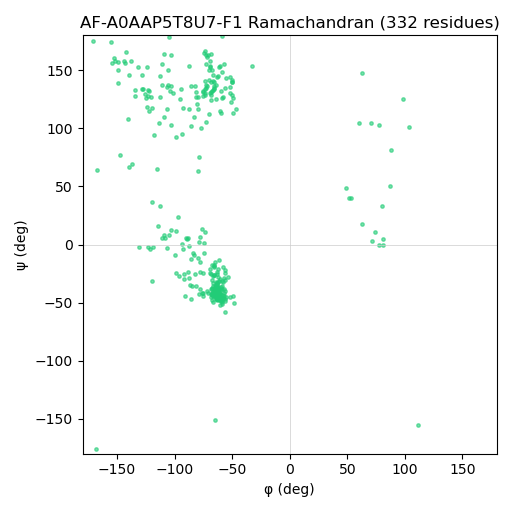1
ATOM 1777 C CA . GLU A 1 229 ? -22.791 16.131 20.795 1.00 94.81 229 GLU A CA 1
ATOM 1778 C C . GLU A 1 229 ? -21.803 14.959 20.706 1.00 94.81 229 GLU A C 1
ATOM 1780 O O . GLU A 1 229 ? -21.076 14.661 21.658 1.00 94.81 229 GLU A O 1
ATOM 1785 N N . ALA A 1 230 ? -21.777 14.266 19.568 1.00 92.12 230 ALA A N 1
ATOM 1786 C CA . ALA A 1 230 ? -20.786 13.231 19.287 1.00 92.12 230 ALA A CA 1
ATOM 1787 C C . ALA A 1 230 ? -20.566 13.047 17.783 1.00 92.12 230 ALA A C 1
ATOM 1789 O O . ALA A 1 230 ? -21.452 13.300 16.965 1.00 92.12 230 ALA A O 1
ATOM 1790 N N . VAL A 1 231 ? -19.392 12.530 17.421 1.00 92.12 231 VAL A N 1
ATOM 1791 C CA . VAL A 1 231 ? -19.038 12.238 16.028 1.00 92.12 231 VAL A CA 1
ATOM 1792 C C . VAL A 1 231 ? -19.792 11.004 15.523 1.00 92.12 231 VAL A C 1
ATOM 1794 O O . VAL A 1 231 ? -19.736 9.936 16.139 1.00 92.12 231 VAL A O 1
ATOM 1797 N N . VAL A 1 232 ? -20.427 11.111 14.351 1.00 91.94 232 VAL A N 1
ATOM 1798 C CA . VAL A 1 232 ? -21.215 10.021 13.735 1.00 91.94 232 VAL A CA 1
ATOM 1799 C C . VAL A 1 232 ? -20.385 8.743 13.566 1.00 91.94 232 VAL A C 1
ATOM 1801 O O . VAL A 1 232 ? -20.816 7.665 13.969 1.00 91.94 232 VAL A O 1
ATOM 1804 N N . ALA A 1 233 ? -19.148 8.855 13.074 1.00 90.94 233 ALA A N 1
ATOM 1805 C CA . ALA A 1 233 ? -18.231 7.723 12.917 1.00 90.94 233 ALA A CA 1
ATOM 1806 C C . ALA A 1 233 ? -17.834 7.021 14.223 1.00 90.94 233 ALA A C 1
ATOM 1808 O O . ALA A 1 233 ? -17.360 5.889 14.171 1.00 90.94 233 ALA A O 1
ATOM 1809 N N . GLN A 1 234 ? -17.953 7.671 15.385 1.00 89.19 234 GLN A N 1
ATOM 1810 C CA . GLN A 1 234 ? -17.714 7.032 16.685 1.00 89.19 234 GLN A CA 1
ATOM 1811 C C . GLN A 1 234 ? -18.974 6.312 17.177 1.00 89.19 234 GLN A C 1
ATOM 1813 O O . GLN A 1 234 ? -18.887 5.221 17.741 1.00 89.19 234 GLN A O 1
ATOM 1818 N N . ARG A 1 235 ? -20.142 6.898 16.895 1.00 91.62 235 ARG A N 1
ATOM 1819 C CA . ARG A 1 235 ? -21.475 6.382 17.222 1.00 91.62 235 ARG A CA 1
ATOM 1820 C C . ARG A 1 235 ? -21.877 5.120 16.463 1.00 91.62 235 ARG A C 1
ATOM 1822 O O . ARG A 1 235 ? -22.804 4.460 16.906 1.00 91.62 235 ARG A O 1
ATOM 1829 N N . THR A 1 236 ? -21.221 4.778 15.357 1.00 90.06 236 THR A N 1
ATOM 1830 C CA . THR A 1 236 ? -21.567 3.612 14.516 1.00 90.06 236 THR A CA 1
ATOM 1831 C C . THR A 1 236 ? -20.538 2.477 14.554 1.00 90.06 236 THR A C 1
ATOM 1833 O O . THR A 1 236 ? -20.666 1.488 13.832 1.00 90.06 236 THR A O 1
ATOM 1836 N N . ARG A 1 237 ? -19.509 2.573 15.408 1.00 86.12 237 ARG A N 1
ATOM 1837 C CA . ARG A 1 237 ? -18.523 1.492 15.618 1.00 86.12 237 ARG A CA 1
ATOM 1838 C C . ARG A 1 237 ? -19.142 0.337 16.400 1.00 86.12 237 ARG A C 1
ATOM 1840 O O . ARG A 1 237 ? -20.022 0.550 17.211 1.00 86.12 237 ARG A O 1
ATOM 1847 N N . ARG A 1 238 ? -18.613 -0.884 16.264 1.00 71.44 238 ARG A N 1
ATOM 1848 C CA . ARG A 1 238 ? -19.135 -2.075 16.976 1.00 71.44 238 ARG A CA 1
ATOM 1849 C C . ARG A 1 238 ? -19.184 -1.951 18.511 1.00 71.44 238 ARG A C 1
ATOM 1851 O O . ARG A 1 238 ? -19.968 -2.649 19.138 1.00 71.44 238 ARG A O 1
ATOM 1858 N N . GLN A 1 239 ? -18.363 -1.089 19.114 1.00 68.44 239 GLN A N 1
ATOM 1859 C CA . GLN A 1 239 ? -18.328 -0.834 20.561 1.00 68.44 239 GLN A CA 1
ATOM 1860 C C . GLN A 1 239 ? -18.756 0.611 20.862 1.00 68.44 239 GLN A C 1
ATOM 1862 O O . GLN A 1 239 ? -17.952 1.441 21.284 1.00 68.44 239 GLN A O 1
ATOM 1867 N N . THR A 1 240 ? -20.016 0.944 20.579 1.00 67.75 240 THR A N 1
ATOM 1868 C CA . THR A 1 240 ? -20.535 2.303 20.773 1.00 67.75 240 THR A CA 1
ATOM 1869 C C . THR A 1 240 ? -20.625 2.660 22.255 1.00 67.75 240 THR A C 1
ATOM 1871 O O . THR A 1 240 ? -21.345 2.014 23.024 1.00 67.75 240 THR A O 1
ATOM 1874 N N . LEU A 1 241 ? -19.988 3.760 22.650 1.00 70.94 241 LEU A N 1
ATOM 1875 C CA . LEU A 1 241 ? -20.388 4.486 23.849 1.00 70.94 241 LEU A CA 1
ATOM 1876 C C . LEU A 1 241 ? -21.705 5.193 23.497 1.00 70.94 241 LEU A C 1
ATOM 1878 O O . LEU A 1 241 ? -21.721 6.109 22.679 1.00 70.94 241 LEU A O 1
ATOM 1882 N N . GLY A 1 242 ? -22.821 4.674 24.020 1.00 85.38 242 GLY A N 1
ATOM 1883 C CA . GLY A 1 242 ? -24.148 5.285 23.876 1.00 85.38 242 GLY A CA 1
ATOM 1884 C C . GLY A 1 242 ? -24.232 6.647 24.581 1.00 85.38 242 GLY A C 1
ATOM 1885 O O . GLY A 1 242 ? -23.223 7.323 24.761 1.00 85.38 242 GLY A O 1
ATOM 1886 N N . CYS A 1 243 ? -25.418 7.041 25.052 1.00 92.94 243 CYS A N 1
ATOM 1887 C CA . CYS A 1 243 ? -25.552 8.242 25.885 1.00 92.94 243 CYS A CA 1
ATOM 1888 C C . CYS A 1 243 ? -24.519 8.246 27.043 1.00 92.94 243 CYS A C 1
ATOM 1890 O O . CYS A 1 243 ? -24.476 7.269 27.809 1.00 92.94 243 CYS A O 1
ATOM 1892 N N . PRO A 1 244 ? -23.706 9.313 27.201 1.00 91.50 244 PRO A N 1
ATOM 1893 C CA . PRO A 1 244 ? -22.677 9.392 28.239 1.00 91.50 244 PRO A CA 1
ATOM 1894 C C . PRO A 1 244 ? -23.226 9.211 29.656 1.00 91.50 244 PRO A C 1
ATOM 1896 O O . PRO A 1 244 ? -22.607 8.530 30.475 1.00 91.50 244 PRO A O 1
ATOM 1899 N N . ASP A 1 245 ? -24.406 9.759 29.940 1.00 91.94 245 ASP A N 1
ATOM 1900 C CA . ASP A 1 245 ? -24.998 9.717 31.277 1.00 91.94 245 ASP A CA 1
ATOM 1901 C C . ASP A 1 245 ? -25.569 8.339 31.602 1.00 91.94 245 ASP A C 1
ATOM 1903 O O . ASP A 1 245 ? -25.266 7.779 32.658 1.00 91.94 245 ASP A O 1
ATOM 1907 N N . CYS A 1 246 ? -26.284 7.713 30.661 1.00 91.06 246 CYS A N 1
ATOM 1908 C CA . CYS A 1 246 ? -26.688 6.314 30.803 1.00 91.06 246 CYS A CA 1
ATOM 1909 C C . CYS A 1 246 ? -25.470 5.387 30.922 1.00 91.06 246 CYS A C 1
ATOM 1911 O O . CYS A 1 246 ? -25.487 4.434 31.700 1.00 91.06 246 CYS A O 1
ATOM 1913 N N . GLY A 1 247 ? -24.396 5.666 30.178 1.00 89.31 247 GLY A N 1
ATOM 1914 C CA . GLY A 1 247 ? -23.132 4.940 30.270 1.00 89.31 247 GLY A CA 1
ATOM 1915 C C . GLY A 1 247 ? -22.527 5.009 31.672 1.00 89.31 247 GLY A C 1
ATOM 1916 O O . GLY A 1 247 ? -22.246 3.966 32.270 1.00 89.31 247 GLY A O 1
ATOM 1917 N N . LYS A 1 248 ? -22.400 6.219 32.230 1.00 89.25 248 LYS A N 1
ATOM 1918 C CA . LYS A 1 248 ? -21.929 6.449 33.606 1.00 89.25 248 LYS A CA 1
ATOM 1919 C C . LYS A 1 248 ? -22.829 5.766 34.636 1.00 89.25 248 LYS A C 1
ATOM 1921 O O . LYS A 1 248 ? -22.311 5.113 35.541 1.00 89.25 248 LYS A O 1
ATOM 1926 N N .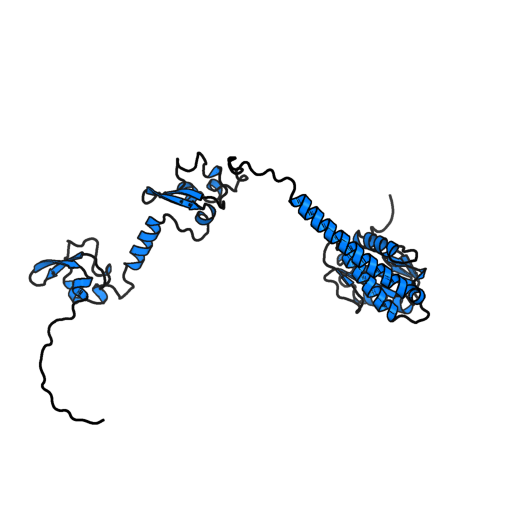 ALA A 1 249 ? -24.151 5.857 34.481 1.00 87.50 249 ALA A N 1
ATOM 1927 C CA . ALA A 1 249 ? -25.117 5.234 35.384 1.00 87.50 249 ALA A CA 1
ATOM 1928 C C . ALA A 1 249 ? -24.997 3.701 35.387 1.00 87.50 249 ALA A C 1
ATOM 1930 O O . ALA A 1 249 ? -24.871 3.100 36.455 1.00 87.50 249 ALA A O 1
ATOM 1931 N N . ARG A 1 250 ? -24.936 3.059 34.210 1.00 88.38 250 ARG A N 1
ATOM 1932 C CA . ARG A 1 250 ? -24.719 1.604 34.095 1.00 88.38 250 ARG A CA 1
ATOM 1933 C C . ARG A 1 250 ? -23.385 1.178 34.699 1.00 88.38 250 ARG A C 1
ATOM 1935 O O . ARG A 1 250 ? -23.342 0.214 35.458 1.00 88.38 250 ARG A O 1
ATOM 1942 N N . ALA A 1 251 ? -22.305 1.902 34.401 1.00 86.56 251 ALA A N 1
ATOM 1943 C CA . ALA A 1 251 ? -20.983 1.608 34.951 1.00 86.56 251 ALA A CA 1
ATOM 1944 C C . ALA A 1 251 ? -20.942 1.786 36.480 1.00 86.56 251 ALA A C 1
ATOM 1946 O O . ALA A 1 251 ? -20.293 1.016 37.186 1.00 86.56 251 ALA A O 1
ATOM 1947 N N . GLY A 1 252 ? -21.637 2.793 37.014 1.00 85.69 252 GLY A N 1
ATOM 1948 C CA . GLY A 1 252 ? -21.832 2.987 38.451 1.00 85.69 252 GLY A CA 1
ATOM 1949 C C . GLY A 1 252 ? -22.623 1.845 39.095 1.00 85.69 252 GLY A C 1
ATOM 1950 O O . GLY A 1 252 ? -22.191 1.303 40.113 1.00 85.69 252 GLY A O 1
ATOM 1951 N N . ALA A 1 253 ? -23.736 1.433 38.485 1.00 83.94 253 ALA A N 1
ATOM 1952 C CA . ALA A 1 253 ? -24.559 0.319 38.956 1.00 83.94 253 ALA A CA 1
ATOM 1953 C C . ALA A 1 253 ? -23.787 -1.010 38.960 1.00 83.94 253 ALA A C 1
ATOM 1955 O O . ALA A 1 253 ? -23.793 -1.711 39.970 1.00 83.94 253 ALA A O 1
ATOM 1956 N N . ALA A 1 254 ? -23.055 -1.311 37.881 1.00 85.19 254 ALA A N 1
ATOM 1957 C CA . ALA A 1 254 ? -22.201 -2.494 37.786 1.00 85.19 254 ALA A CA 1
ATOM 1958 C C . ALA A 1 254 ? -21.118 -2.496 38.875 1.00 85.19 254 ALA A C 1
ATOM 1960 O O . ALA A 1 254 ? -20.954 -3.488 39.576 1.00 85.19 254 ALA A O 1
ATOM 1961 N N . ARG A 1 255 ? -20.442 -1.356 39.089 1.00 83.69 255 ARG A N 1
ATOM 1962 C CA . ARG A 1 255 ? -19.457 -1.207 40.172 1.00 83.69 255 ARG A CA 1
ATOM 1963 C C . ARG A 1 255 ? -20.064 -1.286 41.569 1.00 83.69 255 ARG A C 1
ATOM 1965 O O . ARG A 1 255 ? -19.330 -1.592 42.500 1.00 83.69 255 ARG A O 1
ATOM 1972 N N . SER A 1 256 ? -21.344 -0.959 41.745 1.00 82.62 256 SER A N 1
ATOM 1973 C CA . SER A 1 256 ? -22.007 -0.965 43.057 1.00 82.62 256 SER A CA 1
ATOM 1974 C C . SER A 1 256 ? -22.488 -2.352 43.477 1.00 82.62 256 SER A C 1
ATOM 1976 O O . SER A 1 256 ? -22.612 -2.596 44.678 1.00 82.62 256 SER A O 1
ATOM 1978 N N . ARG A 1 257 ? -22.747 -3.246 42.514 1.00 87.38 257 ARG A N 1
ATOM 1979 C CA . ARG A 1 257 ? -23.197 -4.616 42.769 1.00 87.38 257 ARG A CA 1
ATOM 1980 C C . ARG A 1 257 ? -22.065 -5.433 43.423 1.00 87.38 257 ARG A C 1
ATOM 1982 O O . ARG A 1 257 ? -20.932 -5.374 42.940 1.00 87.38 257 ARG A O 1
ATOM 1989 N N . PRO A 1 258 ? -22.326 -6.164 44.522 1.00 90.38 258 PRO A N 1
ATOM 1990 C CA . PRO A 1 258 ? -21.344 -7.084 45.090 1.00 90.38 258 PRO A CA 1
ATOM 1991 C C . PRO A 1 258 ? -21.018 -8.211 44.102 1.00 90.38 258 PRO A C 1
ATOM 1993 O O . PRO A 1 258 ? -21.888 -8.672 43.365 1.00 90.38 258 PRO A O 1
ATOM 1996 N N . GLN A 1 259 ? -19.759 -8.652 44.091 1.00 88.88 259 GLN A N 1
ATOM 1997 C CA . GLN A 1 259 ? -19.399 -9.925 43.460 1.00 88.88 259 GLN A CA 1
ATOM 1998 C C . GLN A 1 259 ? -19.986 -11.083 44.287 1.00 88.88 259 GLN A C 1
ATOM 2000 O O . GLN A 1 259 ? -20.242 -10.885 45.482 1.00 88.88 259 GLN A O 1
ATOM 2005 N N . PRO A 1 260 ? -20.184 -12.277 43.700 1.00 90.56 260 PRO A N 1
ATOM 2006 C CA . PRO A 1 260 ? -20.625 -13.452 44.450 1.00 90.56 260 PRO A CA 1
ATOM 2007 C C . PRO A 1 260 ? -19.760 -13.686 45.701 1.00 90.56 260 PRO A C 1
ATOM 2009 O O . PRO A 1 260 ? -18.534 -13.690 45.605 1.00 90.56 260 PRO A O 1
ATOM 2012 N N . GLY A 1 261 ? -20.393 -13.836 46.869 1.00 92.50 261 GLY A N 1
ATOM 2013 C CA . GLY A 1 261 ? -19.715 -14.046 48.155 1.00 92.50 261 GLY A CA 1
ATOM 2014 C C . GLY A 1 261 ? -19.175 -12.782 48.841 1.00 92.50 261 GLY A C 1
ATOM 2015 O O . GLY A 1 261 ? -18.599 -12.885 49.918 1.00 92.50 261 GLY A O 1
ATOM 2016 N N . LEU A 1 262 ? -19.337 -11.592 48.247 1.00 93.56 262 LEU A N 1
ATOM 2017 C CA . LEU A 1 262 ? -18.854 -10.317 48.804 1.00 93.56 262 LEU A CA 1
ATOM 2018 C C . LEU A 1 262 ? -19.988 -9.348 49.181 1.00 93.56 262 LEU A C 1
ATOM 2020 O O . LEU A 1 262 ? -19.757 -8.140 49.330 1.00 93.56 262 LEU A O 1
ATOM 2024 N N . SER A 1 263 ? -21.226 -9.837 49.283 1.00 96.25 263 SER A N 1
ATOM 2025 C CA . SER A 1 263 ? -22.341 -9.014 49.754 1.00 96.25 263 SER A CA 1
ATOM 2026 C C . SER A 1 263 ? -22.267 -8.779 51.266 1.00 96.25 263 SER A C 1
ATOM 2028 O O . SER A 1 263 ? -21.509 -9.433 51.982 1.00 96.25 263 SER A O 1
ATOM 2030 N N . LEU A 1 264 ? -23.059 -7.835 51.779 1.00 95.25 264 LEU A N 1
ATOM 2031 C CA . LEU A 1 264 ? -23.181 -7.622 53.220 1.00 95.25 264 LEU A CA 1
ATOM 2032 C C . LEU A 1 264 ? -23.683 -8.890 53.922 1.00 95.25 264 LEU A C 1
ATOM 2034 O O . LEU A 1 264 ? -23.195 -9.194 55.002 1.00 95.25 264 LEU A O 1
ATOM 2038 N N . ALA A 1 265 ? -24.614 -9.625 53.308 1.00 96.12 265 ALA A N 1
ATOM 2039 C CA . ALA A 1 265 ? -25.116 -10.886 53.852 1.00 96.12 265 ALA A CA 1
ATOM 2040 C C . ALA A 1 265 ? -24.026 -11.956 53.984 1.00 96.12 265 ALA A C 1
ATOM 2042 O O . ALA A 1 265 ? -24.008 -12.680 54.974 1.00 96.12 265 ALA A O 1
ATOM 2043 N N . ASP A 1 266 ? -23.125 -12.029 53.001 1.00 95.00 266 ASP A N 1
ATOM 2044 C CA . ASP A 1 266 ? -22.067 -13.042 52.964 1.00 95.00 266 ASP A CA 1
ATOM 2045 C C . ASP A 1 266 ? -20.939 -12.713 53.953 1.00 95.00 266 ASP A C 1
ATOM 2047 O O . ASP A 1 266 ? -20.428 -13.594 54.638 1.00 95.00 266 ASP A O 1
ATOM 2051 N N . VAL A 1 267 ? -20.552 -11.434 54.035 1.00 95.62 267 VAL A N 1
ATOM 2052 C CA . VAL A 1 267 ? -19.377 -10.991 54.808 1.00 95.62 267 VAL A CA 1
ATOM 2053 C C . VAL A 1 267 ? -19.733 -10.596 56.249 1.00 95.62 267 VAL A C 1
ATOM 2055 O O . VAL A 1 267 ? -18.902 -10.731 57.143 1.00 95.62 267 VAL A O 1
ATOM 2058 N N . HIS A 1 268 ? -20.957 -10.114 56.495 1.00 94.94 268 HIS A N 1
ATOM 2059 C CA . HIS A 1 268 ? -21.441 -9.682 57.814 1.00 94.94 268 HIS A CA 1
ATOM 2060 C C . HIS A 1 268 ? -22.883 -10.165 58.081 1.00 94.94 268 HIS A C 1
ATOM 2062 O O . HIS A 1 268 ? -23.821 -9.352 58.119 1.00 94.94 268 HIS A O 1
ATOM 2068 N N . PRO A 1 269 ? -23.098 -11.482 58.270 1.00 95.75 269 PRO A N 1
ATOM 2069 C CA . PRO A 1 269 ? -24.431 -12.049 58.495 1.00 95.75 269 PRO A CA 1
ATOM 2070 C C . PRO A 1 269 ? -25.119 -11.506 59.763 1.00 95.75 269 PRO A C 1
ATOM 2072 O O . PRO A 1 269 ? -26.341 -11.366 59.801 1.00 95.75 269 PRO A O 1
ATOM 2075 N N . ASP A 1 270 ? -24.344 -11.126 60.780 1.00 94.00 270 ASP A N 1
ATOM 2076 C CA . ASP A 1 270 ? -24.806 -10.502 62.025 1.00 94.00 270 ASP A CA 1
ATOM 2077 C C . ASP A 1 270 ? -25.424 -9.109 61.803 1.00 94.00 270 ASP A C 1
ATOM 2079 O O . ASP A 1 270 ? -26.428 -8.744 62.427 1.00 94.00 270 ASP A O 1
ATOM 2083 N N . LEU A 1 271 ? -24.853 -8.327 60.883 1.00 95.00 271 LEU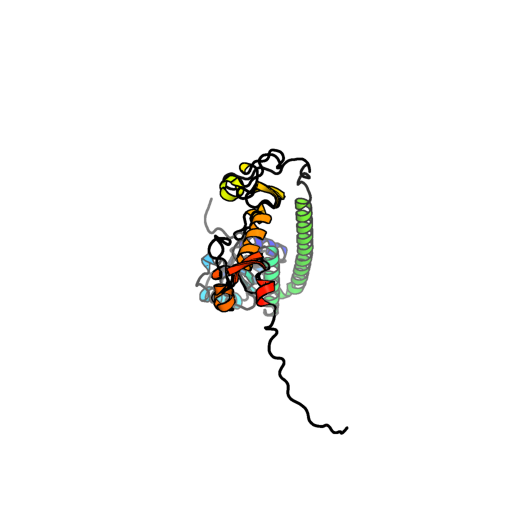 A N 1
ATOM 2084 C CA . LEU A 1 271 ? -25.403 -7.039 60.472 1.00 95.00 271 LEU A CA 1
ATOM 2085 C C . LEU A 1 271 ? -26.570 -7.228 59.505 1.00 95.00 271 LEU A C 1
ATOM 2087 O O . LEU A 1 271 ? -27.565 -6.515 59.618 1.00 95.00 271 LEU A O 1
ATOM 2091 N N . ALA A 1 272 ? -26.494 -8.202 58.597 1.00 95.88 272 ALA A N 1
ATOM 2092 C CA . ALA A 1 272 ? -27.599 -8.534 57.702 1.00 95.88 272 ALA A CA 1
ATOM 2093 C C . ALA A 1 272 ? -28.869 -8.944 58.471 1.00 95.88 272 ALA A C 1
ATOM 2095 O O . ALA A 1 272 ? -29.963 -8.526 58.097 1.00 95.88 272 ALA A O 1
ATOM 2096 N N . ALA A 1 273 ? -28.734 -9.654 59.598 1.00 95.31 273 ALA A N 1
ATOM 2097 C CA . ALA A 1 273 ? -29.849 -9.979 60.493 1.00 95.31 273 ALA A CA 1
ATOM 2098 C C . ALA A 1 273 ? -30.516 -8.738 61.124 1.00 95.31 273 ALA A C 1
ATOM 2100 O O . ALA A 1 273 ? -31.683 -8.779 61.508 1.00 95.31 273 ALA A O 1
ATOM 2101 N N . GLN A 1 274 ? -29.791 -7.620 61.208 1.00 96.62 274 GLN A N 1
ATOM 2102 C CA . GLN A 1 274 ? -30.300 -6.337 61.700 1.00 96.62 274 GLN A CA 1
ATOM 2103 C C . GLN A 1 274 ? -30.891 -5.467 60.579 1.00 96.62 274 GLN A C 1
ATOM 2105 O O . GLN A 1 274 ? -31.247 -4.313 60.824 1.00 96.62 274 GLN A O 1
ATOM 2110 N N . TRP A 1 275 ? -30.987 -5.966 59.344 1.00 97.19 275 TRP A N 1
ATOM 2111 C CA . TRP A 1 275 ? -31.635 -5.252 58.246 1.00 97.19 275 TRP A CA 1
ATOM 2112 C C . TRP A 1 275 ? -33.131 -5.094 58.519 1.00 97.19 275 TRP A C 1
ATOM 2114 O O . TRP A 1 275 ? -33.816 -6.038 58.913 1.00 97.19 275 TRP A O 1
ATOM 2124 N N . HIS A 1 276 ? -33.673 -3.897 58.301 1.00 97.38 276 HIS A N 1
ATOM 2125 C CA . HIS A 1 276 ? -35.099 -3.685 58.507 1.00 97.38 276 HIS A CA 1
ATOM 2126 C C . HIS A 1 276 ? -35.929 -4.466 57.458 1.00 97.38 276 HIS A C 1
ATOM 2128 O O . HIS A 1 276 ? -35.670 -4.317 56.262 1.00 97.38 276 HIS A O 1
ATOM 2134 N N . PRO A 1 277 ? -36.974 -5.228 57.849 1.00 92.62 277 PRO A N 1
ATOM 2135 C CA . PRO A 1 277 ? -37.670 -6.160 56.948 1.00 92.62 277 PRO A CA 1
ATOM 2136 C C . PRO A 1 277 ? -38.445 -5.505 55.795 1.00 92.62 277 PRO A C 1
ATOM 2138 O O . PRO A 1 277 ? -38.533 -6.091 54.725 1.00 92.62 277 PRO A O 1
ATOM 2141 N N . THR A 1 278 ? -39.018 -4.309 55.991 1.00 93.94 278 THR A N 1
ATOM 2142 C CA . THR A 1 278 ? -39.890 -3.670 54.979 1.00 93.94 278 THR A CA 1
ATOM 2143 C C . THR A 1 278 ? -39.395 -2.316 54.461 1.00 93.94 278 THR A C 1
ATOM 2145 O O . THR A 1 278 ? -39.600 -1.991 53.297 1.00 93.94 278 THR A O 1
ATOM 2148 N N . ARG A 1 279 ? -38.700 -1.523 55.285 1.00 96.00 279 ARG A N 1
ATOM 2149 C CA . ARG A 1 279 ? -38.304 -0.134 54.969 1.00 96.00 279 ARG A CA 1
ATOM 2150 C C . ARG A 1 279 ? -37.159 0.023 53.969 1.00 96.00 279 ARG A C 1
ATOM 2152 O O . ARG A 1 279 ? -36.868 1.144 53.569 1.00 96.00 279 ARG A O 1
ATOM 2159 N N . ASN A 1 280 ? -36.514 -1.073 53.583 1.00 96.00 280 ASN A N 1
ATOM 2160 C CA . ASN A 1 280 ? -35.417 -1.057 52.617 1.00 96.00 280 ASN A CA 1
ATOM 2161 C C . ASN A 1 280 ? -35.819 -1.617 51.252 1.00 96.00 280 ASN A C 1
ATOM 2163 O O . ASN A 1 280 ? -34.990 -1.600 50.347 1.00 96.00 280 ASN A O 1
ATOM 2167 N N . ALA A 1 281 ? -37.056 -2.103 51.088 1.00 91.50 281 ALA A N 1
ATOM 2168 C CA . ALA A 1 281 ? -37.510 -2.670 49.825 1.00 91.50 281 ALA A CA 1
ATOM 2169 C C . ALA A 1 281 ? -37.337 -1.650 48.678 1.00 91.50 281 ALA A C 1
ATOM 2171 O O . ALA A 1 281 ? -37.670 -0.475 48.852 1.00 91.50 281 ALA A O 1
ATOM 2172 N N . PRO A 1 282 ? -36.807 -2.065 47.513 1.00 93.69 282 PRO A N 1
ATOM 2173 C CA . PRO A 1 282 ? -36.496 -3.443 47.110 1.00 93.69 282 PRO A CA 1
ATOM 2174 C C . PRO A 1 282 ? -35.079 -3.941 47.475 1.00 93.69 282 PRO A C 1
ATOM 2176 O O . PRO A 1 282 ? -34.711 -5.034 47.067 1.00 93.69 282 PRO A O 1
ATOM 2179 N N . LEU A 1 283 ? -34.261 -3.166 48.196 1.00 94.50 283 LEU A N 1
ATOM 2180 C CA . LEU A 1 283 ? -32.887 -3.548 48.541 1.00 94.50 283 LEU A CA 1
ATOM 2181 C C . LEU A 1 283 ? -32.835 -4.607 49.649 1.00 94.50 283 LEU A C 1
ATOM 2183 O O . LEU A 1 283 ? -33.403 -4.440 50.734 1.00 94.50 283 LEU A O 1
ATOM 2187 N N . THR A 1 284 ? -32.039 -5.643 49.404 1.00 95.06 284 THR A N 1
ATOM 2188 C CA . THR A 1 284 ? -31.693 -6.686 50.370 1.00 95.06 284 THR A CA 1
ATOM 2189 C C . THR A 1 284 ? -30.226 -6.572 50.808 1.00 95.06 284 THR A C 1
ATOM 2191 O O . THR A 1 284 ? -29.415 -5.932 50.126 1.00 95.06 284 THR A O 1
ATOM 2194 N N . PRO A 1 285 ? -29.830 -7.230 51.913 1.00 95.75 285 PRO A N 1
ATOM 2195 C CA . PRO A 1 285 ? -28.421 -7.361 52.287 1.00 95.75 285 PRO A CA 1
ATOM 2196 C C . PRO A 1 285 ? -27.533 -7.999 51.201 1.00 95.75 285 PRO A C 1
ATOM 2198 O O . PRO A 1 285 ? -26.327 -7.755 51.184 1.00 95.75 285 PRO A O 1
ATOM 2201 N N . HIS A 1 286 ? -28.108 -8.762 50.265 1.00 95.38 286 HIS A N 1
ATOM 2202 C CA . HIS A 1 286 ? -27.375 -9.356 49.143 1.00 95.38 286 HIS A CA 1
ATOM 2203 C C . HIS A 1 286 ? -27.067 -8.351 48.018 1.00 95.38 286 HIS A C 1
ATOM 2205 O O . HIS A 1 286 ? -26.198 -8.602 47.188 1.00 95.38 286 HIS A O 1
ATOM 2211 N N . ASP A 1 287 ? -27.725 -7.187 47.999 1.00 93.62 287 ASP A N 1
ATOM 2212 C CA . ASP A 1 287 ? -27.585 -6.183 46.932 1.00 93.62 287 ASP A CA 1
ATOM 2213 C C . ASP A 1 287 ? -26.519 -5.116 47.220 1.00 93.62 287 ASP A C 1
ATOM 2215 O O . ASP A 1 287 ? -26.270 -4.225 46.398 1.00 93.62 287 ASP A O 1
ATOM 2219 N N . VAL A 1 288 ? -25.904 -5.150 48.404 1.00 94.31 288 VAL A N 1
ATOM 2220 C CA . VAL A 1 288 ? -24.972 -4.120 48.875 1.00 94.31 288 VAL A CA 1
ATOM 2221 C C . VAL A 1 288 ? -23.660 -4.730 49.347 1.00 94.31 288 VAL A C 1
ATOM 2223 O O . VAL A 1 288 ? -23.625 -5.818 49.907 1.00 94.31 288 VAL A O 1
ATOM 2226 N N . ARG A 1 289 ? -22.561 -4.002 49.135 1.00 93.81 289 ARG A N 1
ATOM 2227 C CA . ARG A 1 289 ? -21.239 -4.340 49.683 1.00 93.81 289 ARG A CA 1
ATOM 2228 C C . ARG A 1 289 ? -21.069 -3.743 51.085 1.00 93.81 289 ARG A C 1
ATOM 2230 O O . ARG A 1 289 ? -21.630 -2.669 51.322 1.00 93.81 289 ARG A O 1
ATOM 2237 N N . PRO A 1 290 ? -20.226 -4.329 51.955 1.00 92.88 290 PRO A N 1
ATOM 2238 C CA . PRO A 1 290 ? -19.884 -3.750 53.258 1.00 92.88 290 PRO A CA 1
ATOM 2239 C C . PRO A 1 290 ? -19.459 -2.272 53.176 1.00 92.88 290 PRO A C 1
ATOM 2241 O O . PRO A 1 290 ? -19.973 -1.424 53.893 1.00 92.88 290 PRO A O 1
ATOM 2244 N N . GLY A 1 291 ? -18.622 -1.912 52.199 1.00 90.19 291 GLY A N 1
ATOM 2245 C CA . GLY A 1 291 ? -18.172 -0.528 51.986 1.00 90.19 291 GLY A CA 1
ATOM 2246 C C . GLY A 1 291 ? -19.209 0.440 51.389 1.00 90.19 291 GLY A C 1
ATOM 2247 O O . GLY A 1 291 ? -18.848 1.522 50.937 1.00 90.19 291 GLY A O 1
ATOM 2248 N N . SER A 1 292 ? -20.487 0.065 51.298 1.00 91.88 292 SER A N 1
ATOM 2249 C CA . SER A 1 292 ? -21.515 0.885 50.651 1.00 91.88 292 SER A CA 1
ATOM 2250 C C . SER A 1 292 ? -21.917 2.094 51.502 1.00 91.88 292 SER A C 1
ATOM 2252 O O . SER A 1 292 ? -22.349 1.960 52.644 1.00 91.88 292 SER A O 1
ATOM 2254 N N . HIS A 1 293 ? -21.898 3.294 50.921 1.00 92.44 293 HIS A N 1
ATOM 2255 C CA . HIS A 1 293 ? -22.413 4.501 51.582 1.00 92.44 293 HIS A CA 1
ATOM 2256 C C . HIS A 1 293 ? -23.949 4.624 51.546 1.00 92.44 293 HIS A C 1
ATOM 2258 O O . HIS A 1 293 ? -24.489 5.604 52.060 1.00 92.44 293 HIS A O 1
ATOM 2264 N N . LYS A 1 294 ? -24.677 3.646 50.979 1.00 92.50 294 LYS A N 1
ATOM 2265 C CA . LYS A 1 294 ? -26.150 3.648 50.984 1.00 92.50 294 LYS A CA 1
ATOM 2266 C C . LYS A 1 294 ? -26.677 3.665 52.419 1.00 92.50 294 LYS A C 1
ATOM 2268 O O . LYS A 1 294 ? -26.307 2.800 53.212 1.00 92.50 294 LYS A O 1
ATOM 2273 N N . ARG A 1 295 ? -27.538 4.638 52.728 1.00 96.06 295 ARG A N 1
ATOM 2274 C CA . ARG A 1 295 ? -28.261 4.741 54.002 1.00 96.06 295 ARG A CA 1
ATOM 2275 C C . ARG A 1 295 ? -29.472 3.820 53.953 1.00 96.06 295 ARG A C 1
ATOM 2277 O O . ARG A 1 295 ? -30.231 3.853 52.991 1.00 96.06 295 ARG A O 1
ATOM 2284 N N . VAL A 1 296 ? -29.588 2.964 54.957 1.00 97.19 296 VAL A N 1
ATOM 2285 C CA . VAL A 1 296 ? -30.639 1.951 55.073 1.00 97.19 296 VAL A CA 1
ATOM 2286 C C . VAL A 1 296 ? -31.136 1.912 56.511 1.00 97.19 296 VAL A C 1
ATOM 2288 O O . VAL A 1 296 ? -30.445 2.352 57.438 1.00 97.19 296 VAL A O 1
ATOM 2291 N N . TRP A 1 297 ? -32.348 1.405 56.693 1.00 97.88 297 TRP A N 1
ATOM 2292 C CA . TRP A 1 297 ? -32.950 1.202 57.999 1.00 97.88 297 TRP A CA 1
ATOM 2293 C C . TRP A 1 297 ? -32.437 -0.094 58.620 1.00 97.88 297 TRP A C 1
ATOM 2295 O O . TRP A 1 297 ? -32.449 -1.155 57.994 1.00 97.88 297 TRP A O 1
ATOM 2305 N N . TRP A 1 298 ? -32.017 0.001 59.873 1.00 96.94 298 TRP A N 1
ATOM 2306 C CA . TRP A 1 298 ? -31.600 -1.121 60.703 1.00 96.94 298 TRP A CA 1
ATOM 2307 C C . TRP A 1 298 ? -32.603 -1.290 61.833 1.00 96.94 298 TRP A C 1
ATOM 2309 O O . TRP A 1 298 ? -33.095 -0.287 62.351 1.00 96.94 298 TRP A O 1
ATOM 2319 N N . ARG A 1 299 ? -32.860 -2.529 62.245 1.00 96.62 299 ARG A N 1
ATOM 2320 C CA . ARG A 1 299 ? -33.637 -2.865 63.436 1.00 96.62 299 ARG A CA 1
ATOM 2321 C C . ARG A 1 299 ? -32.792 -3.746 64.348 1.00 96.62 299 ARG A C 1
ATOM 2323 O O . ARG A 1 299 ? -32.371 -4.827 63.948 1.00 96.62 299 ARG A O 1
ATOM 2330 N N . SER A 1 300 ? -32.512 -3.266 65.557 1.00 91.88 300 SER A N 1
ATOM 2331 C CA . SER A 1 300 ? -31.786 -4.060 66.551 1.00 91.88 300 SER A CA 1
ATOM 2332 C C . SER A 1 300 ? -32.660 -5.208 67.081 1.00 91.88 300 SER A C 1
ATOM 2334 O O . SER A 1 300 ? -33.886 -5.144 66.961 1.00 91.88 300 SER A O 1
ATOM 2336 N N . PRO A 1 301 ? -32.072 -6.227 67.734 1.00 88.56 301 PRO A N 1
ATOM 2337 C CA . PRO A 1 301 ? -32.845 -7.275 68.407 1.00 88.56 301 PRO A CA 1
ATOM 2338 C C . PRO A 1 301 ? -33.835 -6.734 69.453 1.00 88.56 301 PRO A C 1
ATOM 2340 O O . PRO A 1 301 ? -34.908 -7.295 69.632 1.00 88.56 301 PRO A O 1
ATOM 2343 N N . ALA A 1 302 ? -33.515 -5.599 70.088 1.00 90.56 302 ALA A N 1
ATOM 2344 C CA . ALA A 1 302 ? -34.395 -4.902 71.032 1.00 90.56 302 ALA A CA 1
ATOM 2345 C C . ALA A 1 302 ? -35.510 -4.073 70.350 1.00 90.56 302 ALA A C 1
ATOM 2347 O O . ALA A 1 302 ? -36.204 -3.312 71.018 1.00 90.56 302 ALA A O 1
ATOM 2348 N N . GLY A 1 303 ? -35.653 -4.160 69.023 1.00 91.31 303 GLY A N 1
ATOM 2349 C CA . GLY A 1 303 ? -36.691 -3.470 68.251 1.00 91.31 303 GLY A CA 1
ATOM 2350 C C . GLY A 1 303 ? -36.399 -2.001 67.933 1.00 91.31 303 GLY A C 1
ATOM 2351 O O . GLY A 1 303 ? -37.242 -1.335 67.343 1.00 91.31 303 GLY A O 1
ATOM 2352 N N . GLN A 1 304 ? -35.219 -1.477 68.280 1.00 93.19 304 GLN A N 1
ATOM 2353 C CA . GLN A 1 304 ? -34.875 -0.086 67.977 1.00 93.19 304 GLN A CA 1
ATOM 2354 C C . GLN A 1 304 ? -34.532 0.081 66.501 1.00 93.19 304 GLN A C 1
ATOM 2356 O O . GLN A 1 304 ? -33.677 -0.634 65.970 1.00 93.19 304 GLN A O 1
ATOM 2361 N N . GLU A 1 305 ? -35.127 1.087 65.872 1.00 96.62 305 GLU A N 1
ATOM 2362 C CA . GLU A 1 305 ? -34.910 1.393 64.464 1.00 96.62 305 GLU A CA 1
ATOM 2363 C C . GLU A 1 305 ? -34.029 2.627 64.286 1.00 96.62 305 GLU A C 1
ATOM 2365 O O . GLU A 1 305 ? -34.196 3.635 64.971 1.00 96.62 305 GLU A O 1
ATOM 2370 N N . ARG A 1 306 ? -33.080 2.563 63.350 1.00 95.06 306 ARG A N 1
ATOM 2371 C CA . ARG A 1 306 ? -32.244 3.716 62.992 1.00 95.06 306 ARG A CA 1
ATOM 2372 C C . ARG A 1 306 ? -31.821 3.670 61.535 1.00 95.06 306 ARG A C 1
ATOM 2374 O O . ARG A 1 306 ? -31.598 2.596 60.983 1.00 95.06 306 ARG A O 1
ATOM 2381 N N . GLU A 1 307 ? -31.628 4.839 60.942 1.00 96.88 307 GLU A N 1
ATOM 2382 C CA . GLU A 1 307 ? -31.065 4.972 59.603 1.00 96.88 307 GLU A CA 1
ATOM 2383 C C . GLU A 1 307 ? -29.552 5.231 59.686 1.00 96.88 307 GLU A C 1
ATOM 2385 O O . GLU A 1 307 ? -29.103 6.173 60.339 1.00 96.88 307 GLU A O 1
ATOM 2390 N N . SER A 1 308 ? -28.745 4.407 59.017 1.00 94.75 308 SER A N 1
ATOM 2391 C CA . SER A 1 308 ? -27.291 4.602 58.913 1.00 94.75 308 SER A CA 1
ATOM 2392 C C . SER A 1 308 ? -26.763 3.995 57.617 1.00 94.75 308 SER A C 1
ATOM 2394 O O . SER A 1 308 ? -27.399 3.108 57.044 1.00 94.75 308 SER A O 1
ATOM 2396 N N . SER A 1 309 ? -25.599 4.448 57.147 1.00 95.88 309 SER A N 1
ATOM 2397 C CA . SER A 1 309 ? -24.944 3.821 55.997 1.00 95.88 309 SER A CA 1
ATOM 2398 C C . SER A 1 309 ? -24.404 2.433 56.343 1.00 95.88 309 SER A C 1
ATOM 2400 O O . SER A 1 309 ? -24.005 2.189 57.486 1.00 95.88 309 SER A O 1
ATOM 2402 N N . VAL A 1 310 ? -24.361 1.537 55.350 1.00 94.56 310 VAL A N 1
ATOM 2403 C CA . VAL A 1 310 ? -23.733 0.210 55.492 1.00 94.56 310 VAL A CA 1
ATOM 2404 C C . VAL A 1 310 ? -22.266 0.355 55.897 1.00 94.56 310 VAL A C 1
ATOM 2406 O O . VAL A 1 310 ? -21.857 -0.222 56.899 1.00 94.56 310 VAL A O 1
ATOM 2409 N N . TYR A 1 311 ? -21.532 1.252 55.234 1.00 94.06 311 TYR A N 1
ATOM 2410 C CA . TYR A 1 311 ? -20.146 1.584 55.554 1.00 94.06 311 TYR A CA 1
ATOM 2411 C C . TYR A 1 311 ? -19.954 1.937 57.033 1.00 94.06 311 TYR A C 1
ATOM 2413 O O . TYR A 1 311 ? -19.047 1.419 57.674 1.00 94.06 311 TYR A O 1
ATOM 2421 N N . ASN A 1 312 ? -20.823 2.760 57.628 1.00 92.75 312 ASN A N 1
ATOM 2422 C CA . ASN A 1 312 ? -20.688 3.144 59.040 1.00 92.75 312 ASN A CA 1
ATOM 2423 C C . ASN A 1 312 ? -20.958 1.982 60.008 1.00 92.75 312 ASN A C 1
ATOM 2425 O O . ASN A 1 312 ? -20.564 2.051 61.173 1.00 92.75 312 ASN A O 1
ATOM 2429 N N . ARG A 1 313 ? -21.674 0.947 59.557 1.00 91.88 313 ARG A N 1
ATOM 2430 C CA . ARG A 1 313 ? -21.995 -0.245 60.350 1.00 91.88 313 ARG A CA 1
ATOM 2431 C C . ARG A 1 313 ? -20.911 -1.311 60.247 1.00 91.88 313 ARG A C 1
ATOM 2433 O O . ARG A 1 313 ? -20.710 -2.014 61.225 1.00 91.88 313 ARG A O 1
ATOM 2440 N N . THR A 1 314 ? -20.192 -1.374 59.129 1.00 90.06 314 THR A N 1
ATOM 2441 C CA . THR A 1 314 ? -19.114 -2.350 58.897 1.00 90.06 314 THR A CA 1
ATOM 2442 C C . THR A 1 314 ? -17.714 -1.807 59.199 1.00 90.06 314 THR A C 1
ATOM 2444 O O . THR A 1 314 ? -16.822 -2.578 59.523 1.00 90.06 314 THR A O 1
ATOM 2447 N N . SER A 1 315 ? -17.484 -0.491 59.091 1.00 76.44 315 SER A N 1
ATOM 2448 C CA . SER A 1 315 ? -16.156 0.129 59.297 1.00 76.44 315 SER A CA 1
ATOM 2449 C C . SER A 1 315 ? -15.775 0.328 60.767 1.00 76.44 315 SER A C 1
ATOM 2451 O O . SER A 1 315 ? -14.616 0.614 61.068 1.00 76.44 315 SER A O 1
ATOM 2453 N N . LYS A 1 316 ? -16.716 0.161 61.704 1.00 58.00 316 LYS A N 1
ATOM 2454 C CA . LYS A 1 316 ? -16.405 0.175 63.136 1.00 58.00 316 LYS A CA 1
ATOM 2455 C C . LYS A 1 316 ? -15.915 -1.211 63.546 1.00 58.00 316 LYS A C 1
ATOM 2457 O O . LYS A 1 316 ? -16.711 -2.143 63.605 1.00 58.00 316 LYS A O 1
ATOM 2462 N N . ARG A 1 317 ? -14.617 -1.339 63.856 1.00 43.91 317 ARG A N 1
ATOM 2463 C CA . ARG A 1 317 ? -14.117 -2.486 64.635 1.00 43.91 317 ARG A CA 1
ATOM 2464 C C . ARG A 1 317 ? -14.960 -2.618 65.915 1.00 43.91 317 ARG A C 1
ATOM 2466 O O . ARG A 1 317 ? -15.341 -1.578 66.464 1.00 43.91 317 ARG A O 1
ATOM 2473 N N . PRO A 1 318 ? -15.243 -3.836 66.407 1.00 38.47 318 PRO A N 1
ATOM 2474 C CA . PRO A 1 318 ? -15.928 -4.005 67.679 1.00 38.47 318 PRO A CA 1
ATOM 2475 C C . PRO A 1 318 ? -15.080 -3.356 68.773 1.00 38.47 318 PRO A C 1
ATOM 2477 O O . PRO A 1 318 ? -13.960 -3.777 69.049 1.00 38.47 318 PRO A O 1
ATOM 2480 N N . SER A 1 319 ? -15.588 -2.282 69.365 1.00 37.94 319 SER A N 1
ATOM 2481 C CA . SER A 1 319 ? -15.011 -1.666 70.552 1.00 37.94 319 SER A CA 1
ATOM 2482 C C . SER A 1 319 ? -15.424 -2.490 71.768 1.00 37.94 319 SER A C 1
ATOM 2484 O O . SER A 1 319 ? -16.342 -2.094 72.480 1.00 37.94 319 SER A O 1
ATOM 2486 N N . SER A 1 320 ? -14.805 -3.659 71.957 1.00 38.16 320 SER A N 1
ATOM 2487 C CA . SER A 1 320 ? -14.937 -4.447 73.188 1.00 38.16 320 SER A CA 1
ATOM 2488 C C . SER A 1 320 ? -13.910 -5.583 73.292 1.00 38.16 320 SER A C 1
ATOM 2490 O O . SER A 1 320 ? -14.316 -6.731 73.332 1.00 38.16 320 SER A O 1
ATOM 2492 N N . GLU A 1 321 ? -12.612 -5.276 73.371 1.00 34.59 321 GLU A N 1
ATOM 2493 C CA . GLU A 1 321 ? -11.634 -6.085 74.131 1.00 34.59 321 GLU A CA 1
ATOM 2494 C C . GLU A 1 321 ? -10.557 -5.138 74.692 1.00 34.59 321 GLU A C 1
ATOM 2496 O O . GLU A 1 321 ? -9.471 -4.977 74.145 1.00 34.59 321 GLU A O 1
ATOM 2501 N N . ILE A 1 322 ? -10.905 -4.426 75.770 1.00 45.19 322 ILE A N 1
ATOM 2502 C CA . ILE A 1 322 ? -9.926 -3.904 76.732 1.00 45.19 322 ILE A CA 1
ATOM 2503 C C . ILE A 1 322 ? -9.936 -4.886 77.897 1.00 45.19 322 ILE A C 1
ATOM 2505 O O . ILE A 1 322 ? -10.750 -4.713 78.793 1.00 45.19 322 ILE A O 1
ATOM 2509 N N . HIS A 1 323 ? -9.062 -5.888 77.872 1.00 38.09 323 HIS A N 1
ATOM 2510 C CA . HIS A 1 323 ? -8.451 -6.571 79.023 1.00 38.09 323 HIS A CA 1
ATOM 2511 C C . HIS A 1 323 ? -7.002 -6.794 78.546 1.00 38.09 323 HIS A C 1
ATOM 2513 O O . HIS A 1 323 ? -6.794 -7.424 77.521 1.00 38.09 323 HIS A O 1
ATOM 2519 N N . GLY A 1 324 ? -5.985 -6.103 79.053 1.00 35.81 324 GLY A N 1
ATOM 2520 C CA . GLY A 1 324 ? -5.572 -6.133 80.444 1.00 35.81 324 GLY A CA 1
ATOM 2521 C C . GLY A 1 324 ? -4.585 -7.283 80.602 1.00 35.81 324 GLY A C 1
ATOM 2522 O O . GLY A 1 324 ? -5.000 -8.352 81.022 1.00 35.81 324 GLY A O 1
ATOM 2523 N N . ASP A 1 325 ? -3.315 -7.067 80.255 1.00 33.16 325 ASP A N 1
ATOM 2524 C CA . ASP A 1 325 ? -2.239 -7.781 80.934 1.00 33.16 325 ASP A CA 1
ATOM 2525 C C . ASP A 1 325 ? -0.964 -6.938 80.989 1.00 33.16 325 ASP A C 1
ATOM 2527 O O . ASP A 1 325 ? -0.644 -6.172 80.075 1.00 33.16 325 ASP A O 1
ATOM 2531 N N . ALA A 1 326 ? -0.331 -7.020 82.149 1.00 35.56 326 ALA A N 1
ATOM 2532 C CA . ALA A 1 326 ? 0.814 -6.251 82.583 1.00 35.56 326 ALA A CA 1
ATOM 2533 C C . ALA A 1 326 ? 2.098 -6.694 81.862 1.00 35.56 326 ALA A C 1
ATOM 2535 O O . ALA A 1 326 ? 2.163 -7.765 81.264 1.00 35.56 326 ALA A O 1
ATOM 2536 N N . GLY A 1 327 ? 3.127 -5.842 81.923 1.00 31.88 327 GLY A N 1
ATOM 2537 C CA . GLY A 1 327 ? 4.473 -6.155 81.431 1.00 31.88 327 GLY A CA 1
ATOM 2538 C C . GLY A 1 327 ? 5.100 -7.389 82.103 1.00 31.88 327 GLY A C 1
ATOM 2539 O O . GLY A 1 327 ? 4.525 -7.960 83.032 1.00 31.88 327 GLY A O 1
ATOM 2540 N N . PRO A 1 328 ? 6.325 -7.756 81.697 1.00 42.16 328 PRO A N 1
ATOM 2541 C CA . PRO A 1 328 ? 7.437 -6.963 82.219 1.00 42.16 328 PRO A CA 1
ATOM 2542 C C . PRO A 1 328 ? 8.615 -6.723 81.255 1.00 42.16 328 PRO A C 1
ATOM 2544 O O . PRO A 1 328 ? 8.855 -7.469 80.312 1.00 42.16 328 PRO A O 1
ATOM 2547 N N . ASP A 1 329 ? 9.334 -5.651 81.591 1.00 33.62 329 ASP A N 1
ATOM 2548 C CA . ASP A 1 329 ? 10.791 -5.489 81.569 1.00 33.62 329 ASP A CA 1
ATOM 2549 C C . ASP A 1 329 ? 11.589 -5.640 80.257 1.00 33.62 329 ASP A C 1
ATOM 2551 O O . ASP A 1 329 ? 11.958 -6.718 79.799 1.00 33.62 329 ASP A O 1
ATOM 2555 N N . SER A 1 330 ? 11.989 -4.464 79.755 1.00 33.28 330 SER A N 1
ATOM 2556 C CA . SER A 1 330 ? 13.350 -4.119 79.295 1.00 33.28 330 SER A CA 1
ATOM 2557 C C . SER A 1 330 ? 14.466 -4.828 80.101 1.00 33.28 330 SER A C 1
ATOM 2559 O O . SER A 1 330 ? 14.264 -5.034 81.298 1.00 33.28 330 SER A O 1
ATOM 2561 N N . PRO A 1 331 ? 15.684 -5.080 79.554 1.00 47.50 331 PRO A N 1
ATOM 2562 C CA . PRO A 1 331 ? 16.460 -3.997 78.937 1.00 47.50 331 PRO A CA 1
ATOM 2563 C C . PRO A 1 331 ? 17.460 -4.332 77.806 1.00 47.50 331 PRO A C 1
ATOM 2565 O O . PRO A 1 331 ? 17.966 -5.438 77.666 1.00 47.50 331 PRO A O 1
ATOM 2568 N N . ASP A 1 332 ? 17.761 -3.250 77.082 1.00 39.00 332 ASP A N 1
ATOM 2569 C CA . ASP A 1 332 ? 19.048 -2.795 76.536 1.00 39.00 332 ASP A CA 1
ATOM 2570 C C . ASP A 1 332 ? 19.875 -3.568 75.498 1.00 39.00 332 ASP A C 1
ATOM 2572 O O . ASP A 1 332 ? 20.110 -4.772 75.568 1.00 39.00 332 ASP A O 1
ATOM 2576 N N . SER A 1 333 ? 20.540 -2.709 74.705 1.00 39.09 333 SER A N 1
ATOM 2577 C CA . SER A 1 333 ? 21.750 -2.880 73.878 1.00 39.09 333 SER A CA 1
ATOM 2578 C C . SER A 1 333 ? 21.462 -3.131 72.392 1.00 39.09 333 SER A C 1
ATOM 2580 O O . SER A 1 333 ? 20.769 -4.081 72.051 1.00 39.09 333 SER A O 1
ATOM 2582 N N . ALA A 1 334 ? 21.988 -2.371 71.430 1.00 40.38 334 ALA A N 1
ATOM 2583 C CA . ALA A 1 334 ? 22.895 -1.222 71.418 1.00 40.38 334 ALA A CA 1
ATOM 2584 C C . ALA A 1 334 ? 22.753 -0.504 70.061 1.00 40.38 334 ALA A C 1
ATOM 2586 O O . ALA A 1 334 ? 22.261 -1.161 69.110 1.00 40.38 334 ALA A O 1
#

Sequence (334 aa):
CGAGWRRSRPEIALQFELAHLLPAAVVGDGHVQTADKDFRVDVLCPELKIAVEYDGNHWHMDTFERDLAKTQALVEAGWVTVRVRQHPLPLTGPHDVPCENGDPAVYPMTVRVMTSLLEEAAAAPTDHPIHAHLDDLRMRLETYVDGGTARAVEEAERETRAHHVDRPKRDPFAPPPRPKPGRSLAELSPAIAAEWHPSKNDGLTPADVANARNASAWWLCSLCGAEWEAVVAQRTRRQTLGCPDCGKARAGAARSRPQPGLSLADVHPDLAAQWHPTRNAPLTPHDVRPGSHKRVWWRSPAGQERESSVYNRTSKRPSSEIHGDAGPDSPDSA

InterPro domains:
  IPR007569 Domain of unknown function DUF559 [PF04480] (38-87)
  IPR011335 Restriction endonuclease type II-like [SSF52980] (33-84)
  IPR025487 Treble clef zinc finger domain [PF14311] (192-248)
  IPR025487 Treble clef zinc finger domain [PF14311] (271-317)

Organism: NCBI:txid566027

Radius of gyration: 42.95 Å; Cα contacts (8 Å, |Δi|>4): 423; chains: 1; bounding box: 77×55×124 Å

Foldseek 3Di:
DDDDDDQDPLLVLLQVLCCVLDPADKDAQDWDQFPVGIDGAGIAGVQQQEGEHEDDCVVCPVVLVVVLVVQVRSVVVVHQYEYEDEPPDDDSDPLYHYAYPDRGDNLVSSLSNLVSSLVSVVVGDCPRSCVVCSVVSVVSSVVSVVVVVVVVVVVVVVVVVVVVPDPPPPPPPDDDAFDDPCFFLCNPPVVLQVQADPPFAPPDHSRRHGQQDQDKGWGADPPPRDIDIDGSNQCNDPDHPDPVVVSVVVVVQVVFADDVQQFCCNPPVVQQVQFDPPFAPPDHSNGGGQCFQDWGWGQDPVGDIDTGGSVVVNVDDPPDDPDDDDDDDDDDDD

Nearest PDB structures (foldseek):
  6sga-assembly1_Fd  TM=9.252E-01  e=6.424E-05  Trypanosoma brucei brucei
  6yxx-assembly1_E2  TM=3.343E-01  e=2.517E-05  Trypanosoma brucei brucei
  6hiv-assembly1_DS  TM=4.114E-01  e=1.745E-04  Trypanosoma brucei brucei
  3cwc-assembly1_B  TM=4.457E-01  e=2.976E+00  Salmonella enterica subsp. enterica serovar Typhimurium str. LT2
  2r47-assembly3_D  TM=4.344E-01  e=7.136E+00  Methanothermobacter thermautotrophicus str. Delta H

Secondary structure (DSSP, 8-state):
---S----HHHHHHHHHHHHHSSS--EEEEEEE-SS-EEEEEEEETTTTEEEEEE-HHHHTT-HHHHHHHHHHHHHTT-EEEEEEETTPPPSSTT-EEE-SSS--HHHHHHHHHHHHHHHHHHS-TTSGGGGGHHHHHHHHHHHHHHHHHHHHHHHHHHHHHTSS------TTSPPPPPPTT-BHHHH-HHHHTTB-SSSSTT--TTSSBTT-SSEEEEE-TTT--EEEEEHHHHTSSS----HHHHHHHHHHHHHSPPTT-SHHHH-HHHHTTB-TTTTTT--GGGS-TT---EEEEE-TT--EEEEEHHHHHSS------------------

pLDDT: mean 84.43, std 17.42, range [29.42, 97.88]

Solvent-accessible surface area (backbone atoms only — not comparable to full-atom values): 19566 Å² total; per-residue (Å²): 139,84,86,84,81,86,76,50,71,66,52,55,51,46,38,56,54,46,40,71,57,42,100,54,70,53,43,63,69,29,75,46,79,39,98,88,49,78,39,79,33,50,26,26,25,71,84,51,32,36,40,35,40,71,43,51,39,91,80,46,64,94,35,60,70,60,54,41,51,50,52,50,46,42,42,75,64,64,26,46,70,37,41,35,29,19,48,86,51,77,76,80,53,93,48,41,38,77,41,63,78,76,88,63,66,61,68,70,49,47,53,49,49,52,50,29,46,54,55,51,51,68,72,44,65,85,87,41,64,44,61,85,41,49,69,60,44,51,54,42,49,50,53,48,52,54,52,49,49,52,48,52,51,50,46,52,50,47,49,53,47,58,76,69,59,80,75,74,78,69,57,91,82,57,75,78,74,64,39,60,90,86,39,12,18,38,72,70,37,49,78,59,37,71,26,49,32,93,78,69,43,86,85,57,51,42,64,51,34,40,38,66,32,94,45,75,42,39,30,34,32,92,86,78,66,52,71,49,77,47,39,38,38,57,57,62,42,98,80,47,75,63,55,67,65,63,49,51,50,52,53,49,52,60,70,52,44,39,57,93,77,46,12,23,38,64,72,37,50,76,58,38,72,24,48,34,92,68,82,34,70,93,60,49,47,66,59,32,28,46,81,30,75,60,70,42,45,32,29,47,97,88,67,52,71,50,78,45,29,40,26,71,67,61,71,55,74,84,92,78,81,90,75,88,81,80,87,81,80,84,82,88,86,132